Protein AF-A0AAV9PH92-F1 (afdb_monomer_lite)

Foldseek 3Di:
DVVVCVLQVLQADDDDPDDDPPPPPDPPDPRDNPDDDDPALLSNLVSNLVSLVVVLVQLVVVQQRGDDPPRHFGFFHFAPVCSVVSPDAAADTPLPPDDPPDDDDDDPDDPRDRDPPDDDVRRVNRHDLQRLLSLLSSLLSSLRNLVVPDDLDDPDPVSVVVNVVSLVSSVVSLVVSQVPDPPQLNDQQRADPVRGGDPSSVSSVVSSVSSVVSSVVCVVVSVVSVVVVD

pLDDT: mean 72.33, std 19.94, range [27.58, 94.31]

Organism: NCBI:txid1690608

Structure (mmCIF, N/CA/C/O backbone):
data_AF-A0AAV9PH92-F1
#
_entry.id   AF-A0AAV9PH92-F1
#
loop_
_atom_site.group_PDB
_atom_site.id
_atom_site.type_symbol
_atom_site.label_atom_id
_atom_site.label_alt_id
_atom_site.label_comp_id
_atom_site.label_asym_id
_atom_site.label_entity_id
_atom_site.label_seq_id
_atom_site.pdbx_PDB_ins_code
_atom_site.Cartn_x
_atom_site.Cartn_y
_atom_site.Cartn_z
_atom_site.occupancy
_atom_site.B_iso_or_equiv
_atom_site.auth_seq_id
_atom_site.auth_comp_id
_atom_site.auth_asym_id
_atom_site.auth_atom_id
_atom_site.pdbx_PDB_model_num
ATOM 1 N N . MET A 1 1 ? -14.077 -6.087 -9.979 1.00 54.09 1 MET A N 1
ATOM 2 C CA . MET A 1 1 ? -12.601 -6.104 -10.073 1.00 54.09 1 MET A CA 1
ATOM 3 C C . MET A 1 1 ? -11.984 -7.055 -9.050 1.00 54.09 1 MET A C 1
ATOM 5 O O . MET A 1 1 ? -11.326 -7.994 -9.468 1.00 54.09 1 MET A O 1
ATOM 9 N N . ALA A 1 2 ? -12.298 -6.929 -7.756 1.00 53.97 2 ALA A N 1
ATOM 10 C CA . ALA A 1 2 ? -11.883 -7.863 -6.697 1.00 53.97 2 ALA A CA 1
ATOM 11 C C . ALA A 1 2 ? -12.090 -9.369 -7.005 1.00 53.97 2 ALA A C 1
ATOM 13 O O . ALA A 1 2 ? -11.156 -10.160 -6.923 1.00 53.97 2 ALA A O 1
ATOM 14 N N . ARG A 1 3 ? -13.288 -9.766 -7.466 1.00 52.78 3 ARG A N 1
ATOM 15 C CA . ARG A 1 3 ? -13.581 -11.174 -7.821 1.00 52.78 3 ARG A CA 1
ATOM 16 C C . ARG A 1 3 ? -12.698 -11.723 -8.949 1.00 52.78 3 ARG A C 1
ATOM 18 O O . ARG A 1 3 ? -12.377 -12.903 -8.948 1.00 52.78 3 ARG A O 1
ATOM 25 N N . THR A 1 4 ? -12.298 -10.874 -9.892 1.00 57.03 4 THR A N 1
ATOM 26 C CA . THR A 1 4 ? -11.439 -11.248 -11.026 1.00 57.03 4 THR A CA 1
ATOM 27 C C . THR A 1 4 ? -10.006 -11.520 -10.563 1.00 57.03 4 THR A C 1
ATOM 29 O O . THR A 1 4 ? -9.368 -12.452 -11.037 1.00 57.03 4 THR A O 1
ATOM 32 N N . VAL A 1 5 ? -9.528 -10.759 -9.574 1.00 55.75 5 VAL A N 1
ATOM 33 C CA . VAL A 1 5 ? -8.210 -10.935 -8.950 1.00 55.75 5 VAL A CA 1
ATOM 34 C C . VAL A 1 5 ? -8.109 -12.270 -8.210 1.00 55.75 5 VAL A C 1
ATOM 36 O O . VAL A 1 5 ? -7.130 -12.997 -8.382 1.00 55.75 5 VAL A O 1
ATOM 39 N N . GLU A 1 6 ? -9.141 -12.628 -7.443 1.00 59.06 6 GLU A N 1
ATOM 40 C CA . GLU A 1 6 ? -9.206 -13.932 -6.775 1.00 59.06 6 GLU A CA 1
ATOM 41 C C . GLU A 1 6 ? -9.351 -15.095 -7.768 1.00 59.06 6 GLU A C 1
ATOM 43 O O . GLU A 1 6 ? -8.799 -16.172 -7.550 1.00 59.06 6 GLU A O 1
ATOM 48 N N . GLN A 1 7 ? -10.092 -14.895 -8.863 1.00 51.19 7 GLN A N 1
ATOM 49 C CA . GLN A 1 7 ? -10.221 -15.887 -9.936 1.00 51.19 7 GLN A CA 1
ATOM 50 C C . GLN A 1 7 ? -8.888 -16.134 -10.657 1.00 51.19 7 GLN A C 1
ATOM 52 O O . GLN A 1 7 ? -8.643 -17.249 -11.103 1.00 51.19 7 GLN A O 1
ATOM 57 N N . MET A 1 8 ? -8.014 -15.127 -10.735 1.00 53.88 8 MET A N 1
ATOM 58 C CA . MET A 1 8 ? -6.685 -15.227 -11.352 1.00 53.88 8 MET A CA 1
ATOM 59 C C . MET A 1 8 ? -5.570 -15.618 -10.364 1.00 53.88 8 MET A C 1
ATOM 61 O O . MET A 1 8 ? -4.408 -15.643 -10.759 1.00 53.88 8 MET A O 1
ATOM 65 N N . GLN A 1 9 ? -5.900 -15.910 -9.096 1.00 61.72 9 GLN A N 1
ATOM 66 C CA . GLN A 1 9 ? -4.944 -16.212 -8.013 1.00 61.72 9 GLN A CA 1
ATOM 67 C C . GLN A 1 9 ? -3.822 -15.175 -7.850 1.00 61.72 9 GLN A C 1
ATOM 69 O O . GLN A 1 9 ? -2.735 -15.476 -7.367 1.00 61.72 9 GLN A O 1
ATOM 74 N N . LEU A 1 10 ? -4.087 -13.920 -8.206 1.00 61.25 10 LEU A N 1
ATOM 75 C CA . LEU A 1 10 ? -3.097 -12.854 -8.086 1.00 61.25 10 LEU A CA 1
ATOM 76 C C . LEU A 1 10 ? -2.911 -12.390 -6.628 1.00 61.25 10 LEU A C 1
ATOM 78 O O . LEU A 1 10 ? -2.068 -11.545 -6.368 1.00 61.25 10 LEU A O 1
ATOM 82 N N . SER A 1 11 ? -3.679 -12.896 -5.664 1.00 61.06 11 SER A N 1
ATOM 83 C CA . SER A 1 11 ? -3.534 -12.541 -4.245 1.00 61.06 11 SER A CA 1
ATOM 84 C C . SER A 1 11 ? -2.449 -13.330 -3.507 1.00 61.06 11 SER A C 1
ATOM 86 O O . SER A 1 11 ? -2.103 -12.961 -2.383 1.00 61.06 11 SER A O 1
ATOM 88 N N . VAL A 1 12 ? -1.908 -14.389 -4.122 1.00 67.50 12 VAL A N 1
ATOM 89 C CA . VAL A 1 12 ? -0.922 -15.292 -3.517 1.00 67.50 12 VAL A CA 1
ATOM 90 C C . VAL A 1 12 ? 0.272 -15.453 -4.451 1.00 67.50 12 VAL A C 1
ATOM 92 O O . VAL A 1 12 ? 0.117 -15.639 -5.656 1.00 67.50 12 VAL A O 1
ATOM 95 N N . GLU A 1 13 ? 1.477 -15.370 -3.901 1.00 66.75 13 GLU A N 1
ATOM 96 C CA . GLU A 1 13 ? 2.710 -15.671 -4.628 1.00 66.75 13 GLU A CA 1
ATOM 97 C C . GLU A 1 13 ? 3.117 -17.132 -4.385 1.00 66.75 13 GLU A C 1
ATOM 99 O O . GLU A 1 13 ? 3.068 -17.608 -3.250 1.00 66.75 13 GLU A O 1
ATOM 104 N N . GLY A 1 14 ? 3.471 -17.863 -5.448 1.00 56.56 14 GLY A N 1
ATOM 105 C CA . GLY A 1 14 ? 4.012 -19.217 -5.317 1.00 56.56 14 GLY A CA 1
ATOM 106 C C . GLY A 1 14 ? 5.350 -19.162 -4.586 1.00 56.56 14 GLY A C 1
ATOM 107 O O . GLY A 1 14 ? 6.177 -18.305 -4.884 1.00 56.56 14 GLY A O 1
ATOM 108 N N . THR A 1 15 ? 5.555 -20.031 -3.600 1.00 49.69 15 THR A N 1
ATOM 109 C CA . THR A 1 15 ? 6.808 -20.078 -2.848 1.00 49.69 15 THR A CA 1
ATOM 110 C C . THR A 1 15 ? 7.958 -20.474 -3.775 1.00 49.69 15 THR A C 1
ATOM 112 O O . THR A 1 15 ? 7.989 -21.578 -4.318 1.00 49.69 15 THR A O 1
ATOM 115 N N . ASP A 1 16 ? 8.917 -19.565 -3.951 1.00 43.59 16 ASP A N 1
ATOM 116 C CA . ASP A 1 16 ? 10.206 -19.841 -4.584 1.00 43.59 16 ASP A CA 1
ATOM 117 C C . ASP A 1 16 ? 10.957 -20.909 -3.770 1.00 43.59 16 ASP A C 1
ATOM 119 O O . ASP A 1 16 ? 11.699 -20.564 -2.858 1.00 43.59 16 ASP A O 1
ATOM 123 N N . GLY A 1 17 ? 10.766 -22.195 -4.073 1.00 40.19 17 GLY A N 1
ATOM 124 C CA . GLY A 1 17 ? 11.742 -23.284 -3.893 1.00 40.19 17 GLY A CA 1
ATOM 125 C C . GLY A 1 17 ? 12.384 -23.554 -2.519 1.00 40.19 17 GLY A C 1
ATOM 126 O O . GLY A 1 17 ? 13.160 -24.500 -2.424 1.00 40.19 17 GLY A O 1
ATOM 127 N N . THR A 1 18 ? 12.103 -22.803 -1.456 1.00 33.16 18 THR A N 1
ATOM 128 C CA . THR A 1 18 ? 12.653 -23.038 -0.117 1.00 33.16 18 THR A CA 1
ATOM 129 C C . THR A 1 18 ? 11.603 -23.690 0.766 1.00 33.16 18 THR A C 1
ATOM 131 O O . THR A 1 18 ? 10.529 -23.142 1.006 1.00 33.16 18 THR A O 1
ATOM 134 N N . GLN A 1 19 ? 11.941 -24.901 1.197 1.00 36.59 19 GLN A N 1
ATOM 135 C CA . GLN A 1 19 ? 11.193 -25.785 2.077 1.00 36.59 19 GLN A CA 1
ATOM 136 C C . GLN A 1 19 ? 10.870 -25.123 3.423 1.00 36.59 19 GLN A C 1
ATOM 138 O O . GLN A 1 19 ? 11.575 -25.342 4.395 1.00 36.59 19 GLN A O 1
ATOM 143 N N . GLU A 1 20 ? 9.774 -24.380 3.505 1.00 33.38 20 GLU A N 1
ATOM 144 C CA . GLU A 1 20 ? 9.019 -24.222 4.748 1.00 33.38 20 GLU A CA 1
ATOM 145 C C . GLU A 1 20 ? 7.532 -24.298 4.399 1.00 33.38 20 GLU A C 1
ATOM 147 O O . GLU A 1 20 ? 6.855 -23.300 4.147 1.00 33.38 20 GLU A O 1
ATOM 152 N N . GLU A 1 21 ? 7.024 -25.532 4.333 1.00 35.28 21 GLU A N 1
ATOM 153 C CA . GLU A 1 21 ? 5.593 -25.834 4.320 1.00 35.28 21 GLU A CA 1
ATOM 154 C C . GLU A 1 21 ? 4.977 -25.420 5.666 1.00 35.28 21 GLU A C 1
ATOM 156 O O . GLU A 1 21 ? 4.596 -26.244 6.499 1.00 35.28 21 GLU A O 1
ATOM 161 N N . HIS A 1 22 ? 4.844 -24.118 5.905 1.00 35.47 22 HIS A N 1
ATOM 162 C CA . HIS A 1 22 ? 3.852 -23.660 6.859 1.00 35.47 22 HIS A CA 1
ATOM 163 C C . HIS A 1 22 ? 2.483 -23.970 6.259 1.00 35.47 22 HIS A C 1
ATOM 165 O O . HIS A 1 22 ? 2.099 -23.432 5.224 1.00 35.47 22 HIS A O 1
ATOM 171 N N . SER A 1 23 ? 1.802 -24.909 6.913 1.00 37.78 23 SER A N 1
ATOM 172 C CA . SER A 1 23 ? 0.465 -25.441 6.648 1.00 37.78 23 SER A CA 1
ATOM 173 C C . SER A 1 23 ? -0.598 -24.344 6.462 1.00 37.78 23 SER A C 1
ATOM 175 O O . SER A 1 23 ? -1.446 -24.098 7.319 1.00 37.78 23 SER A O 1
ATOM 177 N N . TYR A 1 24 ? -0.572 -23.661 5.322 1.00 40.69 24 TYR A N 1
ATOM 178 C CA . TYR A 1 24 ? -1.686 -22.863 4.840 1.00 40.69 24 TYR A CA 1
ATOM 179 C C . TYR A 1 24 ? -2.581 -23.816 4.064 1.00 40.69 24 TYR A C 1
ATOM 181 O O . TYR A 1 24 ? -2.234 -24.286 2.981 1.00 40.69 24 TYR A O 1
ATOM 189 N N . LYS A 1 25 ? -3.709 -24.168 4.689 1.00 38.69 25 LYS A N 1
ATOM 190 C CA . LYS A 1 25 ? -4.756 -25.038 4.146 1.00 38.69 25 LYS A CA 1
ATOM 191 C C . LYS A 1 25 ? -4.997 -24.702 2.675 1.00 38.69 25 LYS A C 1
ATOM 193 O O . LYS A 1 25 ? -5.599 -23.678 2.359 1.00 38.69 25 LYS A O 1
ATOM 198 N N . ARG A 1 26 ? -4.531 -25.574 1.779 1.00 42.47 26 ARG A N 1
ATOM 199 C CA . ARG A 1 26 ? -4.829 -25.483 0.351 1.00 42.47 26 ARG A CA 1
ATOM 200 C C . ARG A 1 26 ? -6.354 -25.558 0.207 1.00 42.47 26 ARG A C 1
ATOM 202 O O . ARG A 1 26 ? -6.930 -26.546 0.671 1.00 42.47 26 ARG A O 1
ATOM 209 N N . PRO A 1 27 ? -7.030 -24.547 -0.364 1.00 45.59 27 PRO A N 1
ATOM 210 C CA . PRO A 1 27 ? -8.471 -24.616 -0.542 1.00 45.59 27 PRO A CA 1
ATOM 211 C C . PRO A 1 27 ? -8.813 -25.850 -1.386 1.00 45.59 27 PRO A C 1
ATOM 213 O O . PRO A 1 27 ? -8.190 -26.113 -2.413 1.00 45.59 27 PRO A O 1
ATOM 216 N N . THR A 1 28 ? -9.790 -26.627 -0.920 1.00 41.06 28 THR A N 1
ATOM 217 C CA . THR A 1 28 ? -10.226 -27.906 -1.510 1.00 41.06 28 THR A CA 1
ATOM 218 C C . THR A 1 28 ? -10.856 -27.753 -2.893 1.00 41.06 28 THR A C 1
ATOM 220 O O . THR A 1 28 ? -10.990 -28.730 -3.625 1.00 41.06 28 THR A O 1
ATOM 223 N N . VAL A 1 29 ? -11.200 -26.524 -3.280 1.00 38.81 29 VAL A N 1
ATOM 224 C CA . VAL A 1 29 ? -11.645 -26.180 -4.627 1.00 38.81 29 VAL A CA 1
ATOM 225 C C . VAL A 1 29 ? -10.495 -25.480 -5.342 1.00 38.81 29 VAL A C 1
ATOM 227 O O . VAL A 1 29 ? -10.169 -24.329 -5.051 1.00 38.81 29 VAL A O 1
ATOM 230 N N . SER A 1 30 ? -9.890 -26.178 -6.304 1.00 44.44 30 SER A N 1
ATOM 231 C CA . SER A 1 30 ? -9.008 -25.560 -7.292 1.00 44.44 30 SER A CA 1
ATOM 232 C C . SER A 1 30 ? -9.849 -24.597 -8.133 1.00 44.44 30 SER A C 1
ATOM 234 O O . SER A 1 30 ? -10.551 -25.000 -9.060 1.00 44.44 30 SER A O 1
ATOM 236 N N . ARG A 1 31 ? -9.845 -23.311 -7.763 1.00 48.38 31 ARG A N 1
ATOM 237 C CA . ARG A 1 31 ? -10.334 -22.247 -8.647 1.00 48.38 31 ARG A CA 1
ATOM 238 C C . ARG A 1 31 ? -9.465 -22.273 -9.901 1.00 48.38 31 ARG A C 1
ATOM 240 O O . ARG A 1 31 ? -8.243 -22.223 -9.794 1.00 48.38 31 ARG A O 1
ATOM 247 N N . THR A 1 32 ? -10.113 -22.379 -11.054 1.00 45.81 32 THR A N 1
ATOM 248 C CA . THR A 1 32 ? -9.513 -22.428 -12.391 1.00 45.81 32 THR A CA 1
ATOM 249 C C . THR A 1 32 ? -8.428 -21.364 -12.557 1.00 45.81 32 THR A C 1
ATOM 251 O O . THR A 1 32 ? -8.730 -20.179 -12.676 1.00 45.81 32 THR A O 1
ATOM 254 N N . THR A 1 33 ? -7.166 -21.785 -12.574 1.00 52.00 33 THR A N 1
ATOM 255 C CA . THR A 1 33 ? -6.023 -20.943 -12.935 1.00 52.00 33 THR A CA 1
ATOM 256 C C . THR A 1 33 ? -6.058 -20.700 -14.439 1.00 52.00 33 THR A C 1
ATOM 258 O O . THR A 1 33 ? -5.658 -21.559 -15.219 1.00 52.00 33 THR A O 1
ATOM 261 N N . PHE A 1 34 ? -6.578 -19.545 -14.855 1.00 61.25 34 PHE A N 1
ATOM 262 C CA . PHE A 1 34 ? -6.603 -19.139 -16.267 1.00 61.25 34 PHE A CA 1
ATOM 263 C C . PHE A 1 34 ? -5.235 -18.675 -16.789 1.00 61.25 34 PHE A C 1
ATOM 265 O O . PHE A 1 34 ? -5.034 -18.613 -17.998 1.00 61.25 34 PHE A O 1
ATOM 272 N N . LEU A 1 35 ? -4.298 -18.343 -15.896 1.00 66.38 35 LEU A N 1
ATOM 273 C CA . LEU A 1 35 ? -2.945 -17.921 -16.247 1.00 66.38 35 LEU A CA 1
ATOM 274 C C . LEU A 1 35 ? -1.955 -19.052 -15.966 1.00 66.38 35 LEU A C 1
ATOM 276 O O . LEU A 1 35 ? -1.967 -19.634 -14.880 1.00 66.38 35 LEU A O 1
ATOM 280 N N . ASN A 1 36 ? -1.065 -19.316 -16.922 1.00 76.94 36 ASN A N 1
ATOM 281 C CA . ASN A 1 36 ? 0.098 -20.180 -16.707 1.00 76.94 36 ASN A CA 1
ATOM 282 C C . ASN A 1 36 ? 1.014 -19.584 -15.627 1.00 76.94 36 ASN A C 1
ATOM 284 O O . ASN A 1 36 ? 0.934 -18.385 -15.344 1.00 76.94 36 ASN A O 1
ATOM 288 N N . ALA A 1 37 ? 1.913 -20.383 -15.048 1.00 79.19 37 ALA A N 1
ATOM 289 C CA . ALA A 1 37 ? 2.976 -19.849 -14.193 1.00 79.19 37 ALA A CA 1
ATOM 290 C C . ALA A 1 37 ? 3.790 -18.775 -14.954 1.00 79.19 37 ALA A C 1
ATOM 292 O O . ALA A 1 37 ? 3.949 -18.908 -16.170 1.00 79.19 37 ALA A O 1
ATOM 293 N N . PRO A 1 38 ? 4.255 -17.703 -14.283 1.00 84.94 38 PRO A N 1
ATOM 294 C CA . PRO A 1 38 ? 5.053 -16.674 -14.943 1.00 84.94 38 PRO A CA 1
ATOM 295 C C . PRO A 1 38 ? 6.340 -17.293 -15.502 1.00 84.94 38 PRO A C 1
ATOM 297 O O . PRO A 1 38 ? 7.032 -18.033 -14.804 1.00 84.94 38 PRO A O 1
ATOM 300 N N . ALA A 1 39 ? 6.656 -16.998 -16.760 1.00 86.81 39 ALA A N 1
ATOM 301 C CA . ALA A 1 39 ? 7.835 -17.512 -17.448 1.00 86.81 39 ALA A CA 1
ATOM 302 C C . ALA A 1 39 ? 9.109 -16.739 -17.081 1.00 86.81 39 ALA A C 1
ATOM 304 O O . ALA A 1 39 ? 10.213 -17.263 -17.212 1.00 86.81 39 ALA A O 1
ATOM 305 N N . THR A 1 40 ? 8.969 -15.488 -16.631 1.00 91.75 40 THR A N 1
ATOM 306 C CA . THR A 1 40 ? 10.092 -14.613 -16.279 1.00 91.75 40 THR A CA 1
ATOM 307 C C . THR A 1 40 ? 9.839 -13.865 -14.974 1.00 91.75 40 THR A C 1
ATOM 309 O O . THR A 1 40 ? 8.696 -13.690 -14.544 1.00 91.75 40 THR A O 1
ATOM 312 N N . TRP A 1 41 ? 10.915 -13.373 -14.353 1.00 91.88 41 TRP A N 1
ATOM 313 C CA . TRP A 1 41 ? 10.805 -12.490 -13.189 1.00 91.88 41 TRP A CA 1
ATOM 314 C C . TRP A 1 41 ? 10.022 -11.209 -13.518 1.00 91.88 41 TRP A C 1
ATOM 316 O O . TRP A 1 41 ? 9.187 -10.794 -12.719 1.00 91.88 41 TRP A O 1
ATOM 326 N N . ILE A 1 42 ? 10.226 -10.634 -14.712 1.00 92.81 42 ILE A N 1
ATOM 327 C CA . ILE A 1 42 ? 9.507 -9.434 -15.170 1.00 92.81 42 ILE A CA 1
ATOM 328 C C . ILE A 1 42 ? 8.003 -9.705 -15.218 1.00 92.81 42 ILE A C 1
ATOM 330 O O . ILE A 1 42 ? 7.230 -8.938 -14.658 1.00 92.81 42 ILE A O 1
ATOM 334 N N . GLU A 1 43 ? 7.589 -10.833 -15.799 1.00 90.69 43 GLU A N 1
ATOM 335 C CA . GLU A 1 43 ? 6.176 -11.220 -15.849 1.00 90.69 43 GLU A CA 1
ATOM 336 C C . GLU A 1 43 ? 5.591 -11.448 -14.443 1.00 90.69 43 GLU A C 1
ATOM 338 O O . GLU A 1 43 ? 4.438 -11.104 -14.167 1.00 90.69 43 GLU A O 1
ATOM 343 N N . SER A 1 44 ? 6.380 -12.009 -13.521 1.00 90.56 44 SER A N 1
ATOM 344 C CA . SER A 1 44 ? 5.972 -12.143 -12.118 1.00 90.56 44 SER A CA 1
ATOM 345 C C . SER A 1 44 ? 5.739 -10.773 -11.466 1.00 90.56 44 SER A C 1
ATOM 347 O O . SER A 1 44 ? 4.706 -10.557 -10.824 1.00 90.56 44 SER A O 1
ATOM 349 N N . GLU A 1 45 ? 6.648 -9.820 -11.688 1.00 93.75 45 GLU A N 1
ATOM 350 C CA . GLU A 1 45 ? 6.546 -8.449 -11.179 1.00 93.75 45 GLU A CA 1
ATOM 351 C C . GLU A 1 45 ? 5.382 -7.676 -11.816 1.00 93.75 45 GLU A C 1
ATOM 353 O O . GLU A 1 45 ? 4.638 -6.996 -11.112 1.00 93.75 45 GLU A O 1
ATOM 358 N N . GLU A 1 46 ? 5.136 -7.829 -13.117 1.00 92.50 46 GLU A N 1
ATOM 359 C CA . GLU A 1 46 ? 3.976 -7.251 -13.807 1.00 92.50 46 GLU A CA 1
ATOM 360 C C . GLU A 1 46 ? 2.665 -7.729 -13.180 1.00 92.50 46 GLU A C 1
ATOM 362 O O . GLU A 1 46 ? 1.797 -6.931 -12.815 1.00 92.50 46 GLU A O 1
ATOM 367 N N . ARG A 1 47 ? 2.539 -9.042 -12.962 1.00 91.06 47 ARG A N 1
ATOM 368 C CA . ARG A 1 47 ? 1.377 -9.635 -12.289 1.00 91.06 47 ARG A CA 1
ATOM 369 C C . ARG A 1 47 ? 1.239 -9.138 -10.851 1.00 91.06 47 ARG A C 1
ATOM 371 O O . ARG A 1 47 ? 0.108 -8.983 -10.378 1.00 91.06 47 ARG A O 1
ATOM 378 N N . ARG A 1 48 ? 2.352 -8.916 -10.139 1.00 92.62 48 ARG A N 1
ATOM 379 C CA . ARG A 1 48 ? 2.383 -8.327 -8.787 1.00 92.62 48 ARG A CA 1
ATOM 380 C C . ARG A 1 48 ? 1.863 -6.892 -8.810 1.00 92.62 48 ARG A C 1
ATOM 382 O O . ARG A 1 48 ? 0.977 -6.562 -8.025 1.00 92.62 48 ARG A O 1
ATOM 389 N N . ARG A 1 49 ? 2.330 -6.068 -9.747 1.00 93.94 49 ARG A N 1
ATOM 390 C CA . ARG A 1 49 ? 1.893 -4.675 -9.916 1.00 93.94 49 ARG A CA 1
ATOM 391 C C . ARG A 1 49 ? 0.414 -4.574 -10.270 1.00 93.94 49 ARG A C 1
ATOM 393 O O . ARG A 1 49 ? -0.292 -3.821 -9.611 1.00 93.94 49 ARG A O 1
ATOM 400 N N . ILE A 1 50 ? -0.077 -5.387 -11.209 1.00 92.19 50 ILE A N 1
ATOM 401 C CA . ILE A 1 50 ? -1.502 -5.420 -11.591 1.00 92.19 50 ILE A CA 1
ATOM 402 C C . ILE A 1 50 ? -2.392 -5.690 -10.375 1.00 92.19 50 ILE A C 1
ATOM 404 O O . ILE A 1 50 ? -3.388 -4.998 -10.168 1.00 92.19 50 ILE A O 1
ATOM 408 N N . PHE A 1 51 ? -2.028 -6.670 -9.546 1.00 90.44 51 PHE A N 1
ATOM 409 C CA . PHE A 1 51 ? -2.760 -6.951 -8.312 1.00 90.44 51 PHE A CA 1
ATOM 410 C C . PHE A 1 51 ? -2.828 -5.739 -7.397 1.00 90.44 51 PHE A C 1
ATOM 412 O O . PHE A 1 51 ? -3.915 -5.364 -6.962 1.00 90.44 51 PHE A O 1
ATOM 419 N N . TRP A 1 52 ? -1.681 -5.117 -7.128 1.00 91.81 52 TRP A N 1
ATOM 420 C CA . TRP A 1 52 ? -1.613 -3.977 -6.227 1.00 91.81 52 TRP A CA 1
ATOM 421 C C . TRP A 1 52 ? -2.331 -2.745 -6.770 1.00 91.81 52 TRP A C 1
ATOM 423 O O . TRP A 1 52 ? -2.946 -2.015 -5.997 1.00 91.81 52 TRP A O 1
ATOM 433 N N . THR A 1 53 ? -2.342 -2.545 -8.088 1.00 91.62 53 THR A N 1
ATOM 434 C CA . THR A 1 53 ? -3.155 -1.508 -8.728 1.00 91.62 53 THR A CA 1
ATOM 435 C C . THR A 1 53 ? -4.637 -1.759 -8.482 1.00 91.62 53 THR A C 1
ATOM 437 O O . THR A 1 53 ? -5.342 -0.855 -8.038 1.00 91.62 53 THR A O 1
ATOM 440 N N . VAL A 1 54 ? -5.117 -2.986 -8.706 1.00 87.19 54 VAL A N 1
ATOM 441 C CA . VAL A 1 54 ? -6.524 -3.323 -8.447 1.00 87.19 54 VAL A CA 1
ATOM 442 C C . VAL A 1 54 ? -6.855 -3.202 -6.959 1.00 87.19 54 VAL A C 1
ATOM 444 O O . VAL A 1 54 ? -7.921 -2.691 -6.624 1.00 87.19 54 VAL A O 1
ATOM 447 N N . PHE A 1 55 ? -5.947 -3.620 -6.076 1.00 85.44 55 PHE A N 1
ATOM 448 C CA . PHE A 1 55 ? -6.086 -3.469 -4.629 1.00 85.44 55 PHE A CA 1
ATOM 449 C C . PHE A 1 55 ? -6.245 -1.996 -4.232 1.00 85.44 55 PHE A C 1
ATOM 451 O O . PHE A 1 55 ? -7.210 -1.648 -3.555 1.00 85.44 55 PHE A O 1
ATOM 458 N N . LEU A 1 56 ? -5.351 -1.115 -4.694 1.00 86.12 56 LEU A N 1
ATOM 459 C CA . LEU A 1 56 ? -5.449 0.318 -4.421 1.00 86.12 56 LEU A CA 1
ATOM 460 C C . LEU A 1 56 ? -6.749 0.904 -4.969 1.00 86.12 56 LEU A C 1
ATOM 462 O O . LEU A 1 56 ? -7.443 1.607 -4.242 1.00 86.12 56 LEU A O 1
ATOM 466 N N . MET A 1 57 ? -7.107 0.603 -6.220 1.00 84.69 57 MET A N 1
ATOM 467 C CA . MET A 1 57 ? -8.351 1.095 -6.821 1.00 84.69 57 MET A CA 1
ATOM 468 C C . MET A 1 57 ? -9.582 0.671 -6.017 1.00 84.69 57 MET A C 1
ATOM 470 O O . MET A 1 57 ? -10.456 1.495 -5.760 1.00 84.69 57 MET A O 1
ATOM 474 N N . ASP A 1 58 ? -9.646 -0.590 -5.586 1.00 81.81 58 ASP A N 1
ATOM 475 C CA . ASP A 1 58 ? -10.734 -1.080 -4.739 1.00 81.81 58 ASP A CA 1
ATOM 476 C C . ASP A 1 58 ? -10.795 -0.319 -3.406 1.00 81.81 58 ASP A C 1
ATOM 478 O O . ASP A 1 58 ? -11.870 0.111 -2.991 1.00 81.81 58 ASP A O 1
ATOM 482 N N . ARG A 1 59 ? -9.645 -0.058 -2.773 1.00 77.62 59 ARG A N 1
ATOM 483 C CA . ARG A 1 59 ? -9.567 0.735 -1.535 1.00 77.62 59 ARG A CA 1
ATOM 484 C C . ARG A 1 59 ? -9.989 2.192 -1.721 1.00 77.62 59 ARG A C 1
ATOM 486 O O 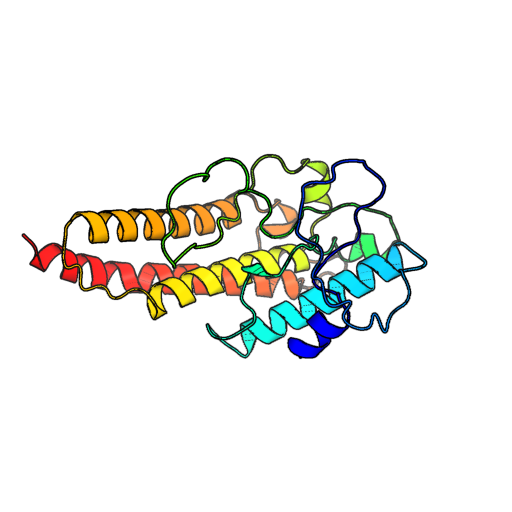. ARG A 1 59 ? -10.697 2.716 -0.862 1.00 77.62 59 ARG A O 1
ATOM 493 N N . PHE A 1 60 ? -9.617 2.824 -2.833 1.00 74.00 60 PHE A N 1
ATOM 494 C CA . PHE A 1 60 ? -10.032 4.193 -3.153 1.00 74.00 60 PHE A CA 1
ATOM 495 C C . PHE A 1 60 ? -11.533 4.303 -3.422 1.00 74.00 60 PHE A C 1
ATOM 497 O O . PHE A 1 60 ? -12.169 5.256 -2.977 1.00 74.00 60 PHE A O 1
ATOM 504 N N . CYS A 1 61 ? -12.106 3.345 -4.151 1.00 73.31 61 CYS A N 1
ATOM 505 C CA . CYS A 1 61 ? -13.507 3.404 -4.559 1.00 73.31 61 CYS A CA 1
ATOM 506 C C . CYS A 1 61 ? -14.475 2.903 -3.482 1.00 73.31 61 CYS A C 1
ATOM 508 O O . CYS A 1 61 ? -15.613 3.362 -3.436 1.00 73.31 61 CYS A O 1
ATOM 510 N N . SER A 1 62 ? -14.044 1.981 -2.620 1.00 67.06 62 SER A N 1
ATOM 511 C CA . SER A 1 62 ? -14.945 1.241 -1.731 1.00 67.06 62 SER A CA 1
ATOM 512 C C . SER A 1 62 ? -14.789 1.597 -0.253 1.00 67.06 62 SER A C 1
ATOM 514 O O . SER A 1 62 ? -15.167 0.764 0.562 1.00 67.06 62 SER A O 1
ATOM 516 N N . VAL A 1 63 ? -14.229 2.768 0.104 1.00 57.59 63 VAL A N 1
ATOM 517 C CA . VAL A 1 63 ? -13.955 3.266 1.480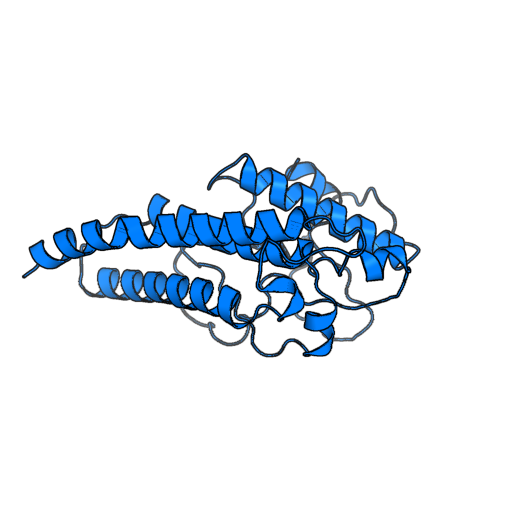 1.00 57.59 63 VAL A CA 1
ATOM 518 C C . VAL A 1 63 ? -14.680 2.450 2.571 1.00 57.59 63 VAL A C 1
ATOM 520 O O . VAL A 1 63 ? -15.878 2.617 2.789 1.00 57.59 63 VAL A O 1
ATOM 523 N N . ALA A 1 64 ? -13.940 1.542 3.226 1.00 51.84 64 ALA A N 1
ATOM 524 C CA . ALA A 1 64 ? -14.368 0.620 4.298 1.00 51.84 64 ALA A CA 1
ATOM 525 C C . ALA A 1 64 ? -15.172 -0.661 3.948 1.00 51.84 64 ALA A C 1
ATOM 527 O O . ALA A 1 64 ? -15.452 -1.460 4.844 1.00 51.84 64 ALA A O 1
ATOM 528 N N . THR A 1 65 ? -15.498 -0.915 2.679 1.00 54.44 65 THR A N 1
ATOM 529 C CA . THR A 1 65 ? -16.221 -2.119 2.195 1.00 54.44 65 THR A CA 1
ATOM 530 C C . THR A 1 65 ? -15.472 -2.933 1.131 1.00 54.44 65 THR A C 1
ATOM 532 O O . THR A 1 65 ? -15.960 -3.980 0.708 1.00 54.44 65 THR A O 1
ATOM 535 N N . GLY A 1 66 ? -14.285 -2.480 0.713 1.00 55.00 66 GLY A N 1
ATOM 536 C CA . GLY A 1 66 ? -13.407 -3.217 -0.205 1.00 55.00 66 GLY A CA 1
ATOM 537 C C . GLY A 1 66 ? -12.831 -4.509 0.395 1.00 55.00 66 GLY A C 1
ATOM 538 O O . GLY A 1 66 ? -12.963 -4.756 1.596 1.00 55.00 66 GLY A O 1
ATOM 539 N N . LEU A 1 67 ? -12.150 -5.310 -0.431 1.00 56.59 67 LEU A N 1
ATOM 540 C CA . LEU A 1 67 ? -11.529 -6.611 -0.105 1.00 56.59 67 LEU A CA 1
ATOM 541 C C . LEU A 1 67 ? -10.944 -6.663 1.315 1.00 56.59 67 LEU A C 1
ATOM 543 O O . LEU A 1 67 ? -10.135 -5.819 1.668 1.00 56.59 67 LEU A O 1
ATOM 547 N N . THR A 1 68 ? -11.294 -7.623 2.166 1.00 56.34 68 THR A N 1
ATOM 548 C CA . THR A 1 68 ? -10.692 -7.719 3.510 1.00 56.34 68 THR A CA 1
ATOM 549 C C . THR A 1 68 ? -9.227 -8.168 3.430 1.00 56.34 68 THR A C 1
ATOM 551 O O . THR A 1 68 ? -8.905 -9.074 2.670 1.00 56.34 68 THR A O 1
ATOM 554 N N . ASN A 1 69 ? -8.324 -7.573 4.225 1.00 56.16 69 ASN A N 1
ATOM 555 C CA . ASN A 1 69 ? -6.882 -7.909 4.218 1.00 56.16 69 ASN A CA 1
ATOM 556 C C . ASN A 1 69 ? -6.559 -9.382 4.478 1.00 56.16 69 ASN A C 1
ATOM 558 O O . ASN A 1 69 ? -5.446 -9.812 4.187 1.00 56.16 69 ASN A O 1
ATOM 562 N N . ALA A 1 70 ? -7.499 -10.124 5.066 1.00 53.44 70 ALA A N 1
ATOM 563 C CA . ALA A 1 70 ? -7.319 -11.509 5.479 1.00 53.44 70 ALA A CA 1
ATOM 564 C C . ALA A 1 70 ? -6.865 -12.442 4.336 1.00 53.44 70 ALA A C 1
ATOM 566 O O . ALA A 1 70 ? -6.271 -13.478 4.619 1.00 53.44 70 ALA A O 1
ATOM 567 N N . ASP A 1 71 ? -7.066 -12.048 3.072 1.00 60.81 71 ASP A N 1
ATOM 568 C CA . ASP A 1 71 ? -6.838 -12.911 1.907 1.00 60.81 71 ASP A CA 1
ATOM 569 C C . ASP A 1 71 ? -5.614 -12.531 1.051 1.00 60.81 71 ASP A C 1
ATOM 571 O O . ASP A 1 71 ? -5.390 -13.125 -0.008 1.00 60.81 71 ASP A O 1
ATOM 575 N N . VAL A 1 72 ? -4.807 -11.546 1.471 1.00 73.31 72 VAL A N 1
ATOM 576 C CA . VAL A 1 72 ? -3.649 -11.075 0.691 1.00 73.31 72 VAL A CA 1
ATOM 577 C C . VAL A 1 72 ? -2.342 -11.619 1.264 1.00 73.31 72 VAL A C 1
ATOM 579 O O . VAL A 1 72 ? -1.893 -11.197 2.327 1.00 73.31 72 VAL A O 1
ATOM 582 N N . HIS A 1 73 ? -1.681 -12.516 0.528 1.00 79.81 73 HIS A N 1
ATOM 583 C CA . HIS A 1 73 ? -0.334 -12.991 0.848 1.00 79.81 73 HIS A CA 1
ATOM 584 C C . HIS A 1 73 ? 0.597 -12.804 -0.351 1.00 79.81 73 HIS A C 1
ATOM 586 O O . HIS A 1 73 ? 0.932 -13.741 -1.078 1.00 79.81 73 HIS A O 1
ATOM 592 N N . ARG A 1 74 ? 1.000 -11.550 -0.564 1.00 84.88 74 ARG A N 1
ATOM 593 C CA . ARG A 1 74 ? 1.799 -11.144 -1.720 1.00 84.88 74 ARG A CA 1
ATOM 594 C C . ARG A 1 74 ? 2.890 -10.154 -1.328 1.00 84.88 74 ARG A C 1
ATOM 596 O O . ARG A 1 74 ? 2.697 -9.354 -0.410 1.00 84.88 74 ARG A O 1
ATOM 603 N N . ARG A 1 75 ? 4.037 -10.214 -2.010 1.00 90.00 75 ARG A N 1
ATOM 604 C CA . ARG A 1 75 ? 5.114 -9.228 -1.853 1.00 90.00 75 ARG A CA 1
ATOM 605 C C . ARG A 1 75 ? 4.702 -7.865 -2.377 1.00 90.00 75 ARG A C 1
ATOM 607 O O . ARG A 1 75 ? 3.919 -7.770 -3.322 1.00 90.00 75 ARG A O 1
ATOM 614 N N . LEU A 1 76 ? 5.218 -6.812 -1.757 1.00 92.44 76 LEU A N 1
ATOM 615 C CA . LEU A 1 76 ? 5.070 -5.443 -2.239 1.00 92.44 76 LEU A CA 1
ATOM 616 C C . LEU A 1 76 ? 5.776 -5.282 -3.599 1.00 92.44 76 LEU A C 1
ATOM 618 O O . LEU A 1 76 ? 6.718 -6.019 -3.890 1.00 92.44 76 LEU A O 1
ATOM 622 N N . PRO A 1 77 ? 5.332 -4.371 -4.474 1.00 94.31 77 PRO A N 1
ATOM 623 C CA . PRO A 1 77 ? 6.015 -4.132 -5.743 1.00 94.31 77 PRO A CA 1
ATOM 624 C C . PRO A 1 77 ? 7.402 -3.523 -5.494 1.00 94.31 77 PRO A C 1
ATOM 626 O O . PRO A 1 77 ? 7.599 -2.802 -4.513 1.00 94.31 77 PRO A O 1
ATOM 629 N N . CYS A 1 78 ? 8.366 -3.803 -6.367 1.00 94.00 78 CYS A N 1
ATOM 630 C CA . CYS A 1 78 ? 9.679 -3.165 -6.270 1.00 94.00 78 CYS A CA 1
ATOM 631 C C . CYS A 1 78 ? 9.653 -1.719 -6.791 1.00 94.00 78 CYS A C 1
ATOM 633 O O . CYS A 1 78 ? 8.646 -1.220 -7.307 1.00 94.00 78 CYS A O 1
ATOM 635 N N . GLU A 1 79 ? 10.765 -1.009 -6.649 1.00 92.75 79 GLU A N 1
ATOM 636 C CA . GLU A 1 79 ? 10.953 0.304 -7.259 1.00 92.75 79 GLU A CA 1
ATOM 637 C C . GLU A 1 79 ? 10.838 0.240 -8.793 1.00 92.75 79 GLU A C 1
ATOM 639 O O . GLU A 1 79 ? 11.277 -0.722 -9.425 1.00 92.75 79 GLU A O 1
ATOM 644 N N . GLY A 1 80 ? 10.222 1.263 -9.400 1.00 90.62 80 GLY A N 1
ATOM 645 C CA . GLY A 1 80 ? 9.967 1.317 -10.845 1.00 90.62 80 GLY A CA 1
ATOM 646 C C . GLY A 1 80 ? 11.239 1.179 -11.681 1.00 90.62 80 GLY A C 1
ATOM 647 O O . GLY A 1 80 ? 11.284 0.339 -12.574 1.00 90.62 80 GLY A O 1
ATOM 648 N N . ALA A 1 81 ? 12.304 1.895 -11.313 1.00 89.81 81 ALA A N 1
ATOM 649 C CA . ALA A 1 81 ? 13.588 1.828 -12.008 1.00 89.81 81 ALA A CA 1
ATOM 650 C C . ALA A 1 81 ? 14.223 0.421 -11.974 1.00 89.81 81 ALA A C 1
ATOM 652 O O . ALA A 1 81 ? 14.828 -0.013 -12.954 1.00 89.81 81 ALA A O 1
ATOM 653 N N . LEU A 1 82 ? 14.060 -0.328 -10.873 1.00 91.56 82 LEU A N 1
ATOM 654 C CA . LEU A 1 82 ? 14.554 -1.708 -10.762 1.00 91.56 82 LEU A CA 1
ATOM 655 C C . LEU A 1 82 ? 13.776 -2.662 -11.678 1.00 91.56 82 LEU A C 1
ATOM 657 O O . LEU A 1 82 ? 14.369 -3.558 -12.284 1.00 91.56 82 LEU A O 1
ATOM 661 N N . TRP A 1 83 ? 12.462 -2.454 -11.791 1.00 93.12 83 TRP A N 1
ATOM 662 C CA . TRP A 1 83 ? 11.601 -3.205 -12.703 1.00 93.12 83 TRP A CA 1
ATOM 663 C C . TRP A 1 83 ? 11.905 -2.897 -14.173 1.00 93.12 83 TRP A C 1
ATOM 665 O O . TRP A 1 83 ? 12.080 -3.833 -14.950 1.00 93.12 83 TRP A O 1
ATOM 675 N N . GLU A 1 84 ? 12.050 -1.623 -14.543 1.00 90.62 84 GLU A N 1
ATOM 676 C CA . GLU A 1 84 ? 12.398 -1.192 -15.908 1.00 90.62 84 GLU A CA 1
ATOM 677 C C . GLU A 1 84 ? 13.770 -1.711 -16.351 1.00 90.62 84 GLU A C 1
ATOM 679 O O . GLU A 1 84 ? 13.946 -2.119 -17.498 1.00 90.62 84 GLU A O 1
ATOM 684 N N . ALA A 1 85 ? 14.732 -1.774 -15.427 1.00 92.31 85 ALA A N 1
ATOM 685 C CA . ALA A 1 85 ? 16.037 -2.382 -15.668 1.00 92.31 85 ALA A CA 1
ATOM 686 C C . ALA A 1 85 ? 15.987 -3.920 -15.786 1.00 92.31 85 ALA A C 1
ATOM 688 O O . ALA A 1 85 ? 17.010 -4.546 -16.067 1.00 92.31 85 ALA A O 1
ATOM 689 N N . GLY A 1 86 ? 14.836 -4.550 -15.523 1.00 90.19 86 GLY A N 1
ATOM 690 C CA . GLY A 1 86 ? 14.671 -6.002 -15.524 1.00 90.19 86 GLY A CA 1
ATOM 691 C C . GLY A 1 86 ? 15.501 -6.714 -14.453 1.00 90.19 86 GLY A C 1
ATOM 692 O O . GLY A 1 86 ? 15.785 -7.903 -14.600 1.00 90.19 86 GLY A O 1
ATOM 693 N N . LYS A 1 87 ? 15.928 -6.004 -13.399 1.00 89.06 87 LYS A N 1
ATOM 694 C CA . LYS A 1 87 ? 16.822 -6.536 -12.366 1.00 89.06 87 LYS A CA 1
ATOM 695 C C . LYS A 1 87 ? 16.020 -7.371 -11.364 1.00 89.06 87 LYS A C 1
ATOM 697 O O . LYS A 1 87 ? 15.212 -6.798 -10.633 1.00 89.06 87 LYS A O 1
ATOM 702 N N . PRO A 1 88 ? 16.279 -8.687 -11.242 1.00 91.31 88 PRO A N 1
ATOM 703 C CA . PRO A 1 88 ? 15.576 -9.513 -10.275 1.00 91.31 88 PRO A CA 1
ATOM 704 C C . PRO A 1 88 ? 15.881 -9.066 -8.847 1.00 91.31 88 PRO A C 1
ATOM 706 O O . PRO A 1 88 ? 17.032 -9.094 -8.411 1.00 91.31 88 PRO A O 1
ATOM 709 N N . VAL A 1 89 ? 14.843 -8.654 -8.125 1.00 92.38 89 VAL A N 1
ATOM 710 C CA . VAL A 1 89 ? 14.925 -8.233 -6.722 1.00 92.38 89 VAL A CA 1
ATOM 711 C C . VAL A 1 89 ? 13.802 -8.854 -5.901 1.00 92.38 89 VAL A C 1
ATOM 713 O O . VAL A 1 89 ? 12.796 -9.324 -6.445 1.00 92.38 89 VAL A O 1
ATOM 716 N N . ARG A 1 90 ? 13.989 -8.859 -4.580 1.00 89.56 90 ARG A N 1
ATOM 717 C CA . ARG A 1 90 ? 12.997 -9.306 -3.604 1.00 89.56 90 ARG A CA 1
ATOM 718 C C . ARG A 1 90 ? 12.577 -8.144 -2.721 1.00 89.56 90 ARG A C 1
ATOM 720 O O . ARG A 1 90 ? 13.378 -7.282 -2.385 1.00 89.56 90 ARG A O 1
ATOM 727 N N . THR A 1 91 ? 11.301 -8.141 -2.374 1.00 90.00 91 THR A N 1
ATOM 728 C CA . THR A 1 91 ? 10.650 -7.113 -1.564 1.00 90.00 91 THR A CA 1
ATOM 729 C C . THR A 1 91 ? 9.835 -7.766 -0.458 1.00 90.00 91 THR A C 1
ATOM 731 O O . THR A 1 91 ? 9.387 -8.905 -0.630 1.00 90.00 91 THR A O 1
ATOM 734 N N . PRO A 1 92 ? 9.564 -7.070 0.652 1.00 88.44 92 PRO A N 1
ATOM 735 C CA . PRO A 1 92 ? 8.838 -7.654 1.766 1.00 88.44 92 PRO A CA 1
ATOM 736 C C . PRO A 1 92 ? 7.424 -8.105 1.398 1.00 88.44 92 PRO A C 1
ATOM 738 O O . PRO A 1 92 ? 6.758 -7.515 0.543 1.00 88.44 92 PRO A O 1
ATOM 741 N N . PHE A 1 93 ? 6.923 -9.122 2.098 1.00 86.00 93 PHE A N 1
ATOM 742 C CA . PHE A 1 93 ? 5.505 -9.467 2.048 1.00 86.00 93 PHE A CA 1
ATOM 743 C C . PHE A 1 93 ? 4.640 -8.400 2.717 1.00 86.00 93 PHE A C 1
ATOM 745 O O . PHE A 1 93 ? 4.950 -7.910 3.804 1.00 86.00 93 PHE A O 1
ATOM 752 N N . PHE A 1 94 ? 3.498 -8.103 2.104 1.00 85.38 94 PHE A N 1
ATOM 753 C CA . PHE A 1 94 ? 2.490 -7.251 2.714 1.00 85.38 94 PHE A CA 1
ATOM 754 C C . PHE A 1 94 ? 1.942 -7.893 3.992 1.00 85.38 94 PHE A C 1
ATOM 756 O O . PHE A 1 94 ? 1.553 -9.061 3.996 1.00 85.38 94 PHE A O 1
ATOM 763 N N . GLY A 1 95 ? 1.922 -7.137 5.089 1.00 72.25 95 GLY A N 1
ATOM 764 C CA . GLY A 1 95 ? 1.289 -7.563 6.339 1.00 72.25 95 GLY A CA 1
ATOM 765 C C . GLY A 1 95 ? 1.989 -8.683 7.128 1.00 72.25 95 GLY A C 1
ATOM 766 O O . GLY A 1 95 ? 1.451 -9.087 8.152 1.00 72.25 95 GLY A O 1
ATOM 767 N N . VAL A 1 96 ? 3.156 -9.199 6.713 1.00 51.22 96 VAL A N 1
ATOM 768 C CA . VAL A 1 96 ? 3.768 -10.413 7.317 1.00 51.22 96 VAL A CA 1
ATOM 769 C C . VAL A 1 96 ? 4.456 -10.205 8.667 1.00 51.22 96 VAL A C 1
ATOM 771 O O . VAL A 1 96 ? 4.790 -11.173 9.340 1.00 51.22 96 VAL A O 1
ATOM 774 N N . ALA A 1 97 ? 4.579 -8.990 9.170 1.00 43.47 97 ALA A N 1
ATOM 775 C CA . ALA A 1 97 ? 5.276 -8.775 10.432 1.00 43.47 97 ALA A CA 1
ATOM 776 C C . ALA A 1 97 ? 4.440 -9.041 11.703 1.00 43.47 97 ALA A C 1
ATOM 778 O O . ALA A 1 97 ? 4.682 -8.442 12.734 1.00 43.47 97 ALA A O 1
ATOM 779 N N . SER A 1 98 ? 3.442 -9.921 11.672 1.00 35.19 98 SER A N 1
ATOM 780 C CA . SER A 1 98 ? 2.782 -10.367 12.904 1.00 35.19 98 SER A CA 1
ATOM 781 C C . SER A 1 98 ? 2.185 -11.755 12.715 1.00 35.19 98 SER A C 1
ATOM 783 O O . SER A 1 98 ? 0.990 -11.928 12.491 1.00 35.19 98 SER A O 1
ATOM 785 N N . ARG A 1 99 ? 3.034 -12.787 12.742 1.00 34.88 99 ARG A N 1
ATOM 786 C CA . ARG A 1 99 ? 2.563 -14.173 12.923 1.00 34.88 99 ARG A CA 1
ATOM 787 C C . ARG A 1 99 ? 3.141 -14.865 14.158 1.00 34.88 99 ARG A C 1
ATOM 789 O O . ARG A 1 99 ? 2.720 -15.975 14.454 1.00 34.88 99 ARG A O 1
ATOM 796 N N . THR A 1 100 ? 4.036 -14.234 14.920 1.00 27.58 100 THR A N 1
ATOM 797 C CA . THR A 1 100 ? 4.745 -14.900 16.033 1.00 27.58 100 THR A CA 1
ATOM 798 C C . THR A 1 100 ? 4.382 -14.421 17.440 1.00 27.58 100 THR A C 1
ATOM 800 O O . THR A 1 100 ? 5.035 -14.828 18.396 1.00 27.58 100 THR A O 1
ATOM 803 N N . SER A 1 101 ? 3.308 -13.649 17.629 1.00 28.97 101 SER A N 1
ATOM 804 C CA . SER A 1 101 ? 2.923 -13.196 18.978 1.00 28.97 101 SER A CA 1
ATOM 805 C C . SER A 1 101 ? 1.419 -12.989 19.187 1.00 28.97 101 SER A C 1
ATOM 807 O O . SER A 1 101 ? 1.009 -12.047 19.852 1.00 28.97 101 SER A O 1
ATOM 809 N N . ALA A 1 102 ? 0.572 -13.887 18.673 1.00 30.61 102 ALA A N 1
ATOM 810 C CA . ALA A 1 102 ? -0.817 -13.993 19.141 1.00 30.61 102 ALA A CA 1
ATOM 811 C C . ALA A 1 102 ? -1.426 -15.367 18.824 1.00 30.61 102 ALA A C 1
ATOM 813 O O . ALA A 1 102 ? -2.445 -15.483 18.146 1.00 30.61 102 ALA A O 1
ATOM 814 N N . ALA A 1 103 ? -0.820 -16.436 19.342 1.00 32.41 103 ALA A N 1
ATOM 815 C CA . ALA A 1 103 ? -1.679 -17.513 19.806 1.00 32.41 103 ALA A CA 1
ATOM 816 C C . ALA A 1 103 ? -2.418 -16.978 21.043 1.00 32.41 103 ALA A C 1
ATOM 818 O O . ALA A 1 103 ? -1.793 -16.400 21.929 1.00 32.41 103 ALA A O 1
ATOM 819 N N . VAL A 1 104 ? -3.723 -17.232 21.086 1.00 36.44 104 VAL A N 1
ATOM 820 C CA . VAL A 1 104 ? -4.687 -16.986 22.169 1.00 36.44 104 VAL A CA 1
ATOM 821 C C . VAL A 1 104 ? -5.538 -15.700 22.044 1.00 36.44 104 VAL A C 1
ATOM 823 O O . VAL A 1 104 ? -5.070 -14.573 22.151 1.00 36.44 104 VAL A O 1
ATOM 826 N N . VAL A 1 105 ? -6.846 -15.980 21.958 1.00 32.66 105 VAL A N 1
ATOM 827 C CA . 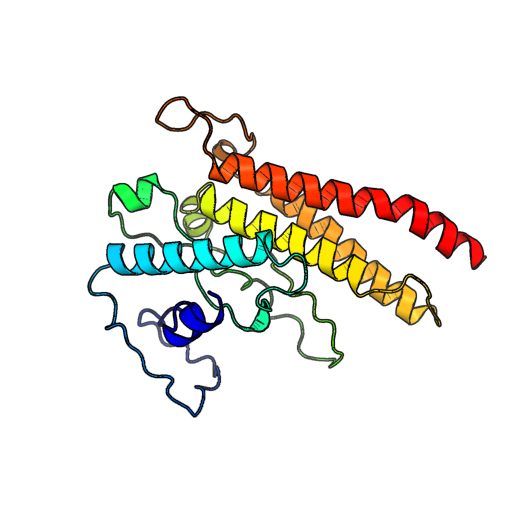VAL A 1 105 ? -8.063 -15.157 22.098 1.00 32.66 105 VAL A CA 1
ATOM 828 C C . VAL A 1 105 ? -8.745 -14.706 20.800 1.00 32.66 105 VAL A C 1
ATOM 830 O O . VAL A 1 105 ? -8.580 -13.606 20.286 1.00 32.66 105 VAL A O 1
ATOM 833 N N . ASP A 1 106 ? -9.602 -15.623 20.363 1.00 35.66 106 ASP A N 1
ATOM 834 C CA . ASP A 1 106 ? -10.784 -15.484 19.521 1.00 35.66 106 ASP A CA 1
ATOM 835 C C . ASP A 1 106 ? -11.676 -14.305 19.971 1.00 35.66 106 ASP A C 1
ATOM 837 O O . ASP A 1 106 ? -12.329 -14.367 21.015 1.00 35.66 106 ASP A O 1
ATOM 841 N N . THR A 1 107 ? -11.690 -13.201 19.218 1.00 31.45 107 THR A N 1
ATOM 842 C CA . THR A 1 107 ? -12.829 -12.266 19.125 1.00 31.45 107 THR A CA 1
ATOM 843 C C . THR A 1 107 ? -12.696 -11.438 17.840 1.00 31.45 107 THR A C 1
ATOM 845 O O . THR A 1 107 ? -11.675 -10.795 17.602 1.00 31.45 107 THR A O 1
ATOM 848 N N . GLU A 1 108 ? -13.736 -11.468 17.009 1.00 36.12 108 GLU A N 1
ATOM 849 C CA . GLU A 1 108 ? -13.923 -10.738 15.746 1.00 36.12 108 GLU A CA 1
ATOM 850 C C . GLU A 1 108 ? -13.683 -9.216 15.868 1.00 36.12 108 GLU A C 1
ATOM 852 O O . GLU A 1 108 ? -14.605 -8.424 16.025 1.00 36.12 108 GLU A O 1
ATOM 857 N N . SER A 1 109 ? -12.423 -8.784 15.796 1.00 37.41 109 SER A N 1
ATOM 858 C CA . SER A 1 109 ? -11.985 -7.446 15.361 1.00 37.41 109 SER A CA 1
ATOM 859 C C . SER A 1 109 ? -10.454 -7.424 15.295 1.00 37.41 109 SER A C 1
ATOM 861 O O . SER A 1 109 ? -9.788 -6.618 15.950 1.00 37.41 109 SER A O 1
ATOM 863 N N . THR A 1 110 ? -9.865 -8.344 14.533 1.00 33.69 110 THR A N 1
ATOM 864 C CA . THR A 1 110 ? -8.410 -8.416 14.379 1.00 33.69 110 THR A CA 1
ATOM 865 C C . THR A 1 110 ? -7.961 -7.347 13.388 1.00 33.69 110 THR A C 1
ATOM 867 O O . THR A 1 110 ? -7.985 -7.538 12.174 1.00 33.69 110 THR A O 1
ATOM 870 N N . ILE A 1 111 ? -7.575 -6.184 13.912 1.00 42.97 111 ILE A N 1
ATOM 871 C CA . ILE A 1 111 ? -6.770 -5.213 13.169 1.00 42.97 111 ILE A CA 1
ATOM 872 C C . ILE A 1 111 ? -5.462 -5.935 12.844 1.00 42.97 111 ILE A C 1
ATOM 874 O O . ILE A 1 111 ? -4.680 -6.240 13.738 1.00 42.97 111 ILE A O 1
ATOM 878 N N . THR A 1 112 ? -5.266 -6.283 11.574 1.00 37.72 112 THR A N 1
ATOM 879 C CA . THR A 1 112 ? -4.052 -6.935 11.078 1.00 37.72 112 THR A CA 1
ATOM 880 C C . THR A 1 112 ? -2.858 -6.006 11.280 1.00 37.72 112 THR A C 1
ATOM 882 O O . THR A 1 112 ? -2.680 -5.027 10.545 1.00 37.72 112 THR A O 1
ATOM 885 N N . THR A 1 113 ? -2.058 -6.299 12.301 1.00 42.38 113 THR A N 1
ATOM 886 C CA . THR A 1 113 ? -0.817 -5.606 12.641 1.00 42.38 113 THR A CA 1
ATOM 887 C C . THR A 1 113 ? 0.220 -5.858 11.549 1.00 42.38 113 THR A C 1
ATOM 889 O O . THR A 1 113 ? 0.697 -6.971 11.359 1.00 42.38 113 THR A O 1
ATOM 892 N N . THR A 1 114 ? 0.562 -4.819 10.794 1.00 44.62 114 THR A N 1
ATOM 893 C CA . THR A 1 114 ? 1.738 -4.809 9.923 1.00 44.62 114 THR A CA 1
ATOM 894 C C . THR A 1 114 ? 2.861 -4.202 10.749 1.00 44.62 114 THR A C 1
ATOM 896 O O . THR A 1 114 ? 3.059 -2.989 10.725 1.00 44.62 114 THR A O 1
ATOM 899 N N . GLU A 1 115 ? 3.543 -5.002 11.567 1.00 44.00 115 GLU A N 1
ATOM 900 C CA . GLU A 1 115 ? 4.812 -4.538 12.134 1.00 44.00 115 GLU A CA 1
ATOM 901 C C . GLU A 1 115 ? 5.848 -4.352 10.993 1.00 44.00 115 GLU A C 1
ATOM 903 O O . GLU A 1 115 ? 5.630 -4.684 9.827 1.00 44.00 115 GLU A O 1
ATOM 908 N N . ARG A 1 116 ? 6.995 -3.762 11.293 1.00 49.97 116 ARG A N 1
ATOM 909 C CA . ARG A 1 116 ? 8.159 -3.744 10.400 1.00 49.97 116 ARG A CA 1
ATOM 910 C C . ARG A 1 116 ? 9.328 -4.203 11.252 1.00 49.97 116 ARG A C 1
ATOM 912 O O . ARG A 1 116 ? 10.167 -3.404 11.650 1.00 49.97 116 ARG A O 1
ATOM 919 N N . GLN A 1 117 ? 9.305 -5.469 11.651 1.00 41.41 117 GLN A N 1
ATOM 920 C CA . GLN A 1 117 ? 10.416 -6.107 12.348 1.00 41.41 117 GLN A CA 1
ATOM 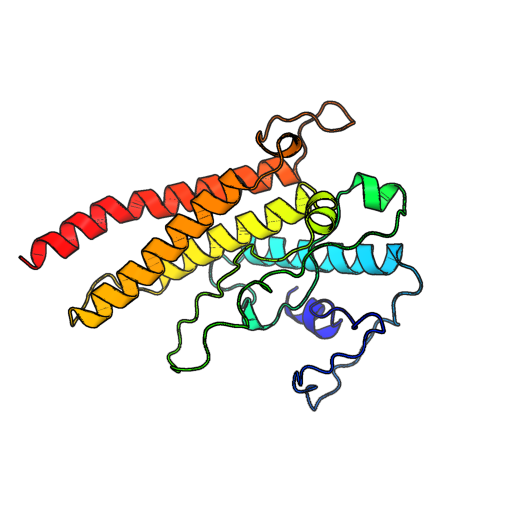921 C C . GLN A 1 117 ? 10.828 -7.346 11.557 1.00 41.41 117 GLN A C 1
ATOM 923 O O . GLN A 1 117 ? 9.976 -8.114 11.129 1.00 41.41 117 GLN A O 1
ATOM 928 N N . THR A 1 118 ? 12.141 -7.441 11.317 1.00 41.19 118 THR A N 1
ATOM 929 C CA . THR A 1 118 ? 12.858 -8.519 10.609 1.00 41.19 118 THR A CA 1
ATOM 930 C C . THR A 1 118 ? 12.572 -8.684 9.110 1.00 41.19 118 THR A C 1
ATOM 932 O O . THR A 1 118 ? 12.541 -9.805 8.614 1.00 41.19 118 THR A O 1
ATOM 935 N N . THR A 1 119 ? 12.385 -7.592 8.365 1.00 52.03 119 THR A N 1
ATOM 936 C CA . THR A 1 119 ? 12.624 -7.644 6.908 1.00 52.03 119 THR A CA 1
ATOM 937 C C . THR A 1 119 ? 14.088 -7.313 6.675 1.00 52.03 119 THR A C 1
ATOM 939 O O . THR A 1 119 ? 14.625 -6.439 7.360 1.00 52.03 119 THR A O 1
ATOM 942 N N . ASP A 1 120 ? 14.751 -8.056 5.790 1.00 60.78 120 ASP A N 1
ATOM 943 C CA . ASP A 1 120 ? 16.150 -7.800 5.462 1.00 60.78 120 ASP A CA 1
ATOM 944 C C . ASP A 1 120 ? 16.266 -6.354 4.961 1.00 60.78 120 ASP A C 1
ATOM 946 O O . ASP A 1 120 ? 15.453 -5.927 4.134 1.00 60.78 120 ASP A O 1
ATOM 950 N N . ASN A 1 121 ? 17.216 -5.570 5.479 1.00 69.31 121 ASN A N 1
ATOM 951 C CA . ASN A 1 121 ? 17.342 -4.148 5.111 1.00 69.31 121 ASN A CA 1
ATOM 952 C C . ASN A 1 121 ? 17.455 -3.978 3.583 1.00 69.31 121 ASN A C 1
ATOM 954 O O . ASN A 1 121 ? 16.998 -2.981 3.027 1.00 69.31 121 ASN A O 1
ATOM 958 N N . GLU A 1 122 ? 18.011 -4.985 2.910 1.00 77.88 122 GLU A N 1
ATOM 959 C CA . GLU A 1 122 ? 18.136 -5.080 1.458 1.00 77.88 122 GLU A CA 1
ATOM 960 C C . GLU A 1 122 ? 16.778 -5.181 0.735 1.00 77.88 122 GLU A C 1
ATOM 962 O O . GLU A 1 122 ? 16.590 -4.557 -0.310 1.00 77.88 122 GLU A O 1
ATOM 967 N N . GLU A 1 123 ? 15.791 -5.897 1.291 1.00 84.00 123 GLU A N 1
ATOM 968 C CA . GLU A 1 123 ? 14.453 -6.003 0.686 1.00 84.00 123 GLU A CA 1
ATOM 969 C C . GLU A 1 123 ? 13.705 -4.660 0.749 1.00 84.00 123 GLU A C 1
ATOM 971 O O . GLU A 1 123 ? 13.008 -4.287 -0.197 1.00 84.00 123 GLU A O 1
ATOM 976 N N . VAL A 1 124 ? 13.867 -3.904 1.842 1.00 81.88 124 VAL A N 1
ATOM 977 C CA . VAL A 1 124 ? 13.249 -2.574 2.007 1.00 81.88 124 VAL A CA 1
ATOM 978 C C . VAL A 1 124 ? 13.872 -1.556 1.053 1.00 81.88 124 VAL A C 1
ATOM 980 O O . VAL A 1 124 ? 13.167 -0.697 0.528 1.00 81.88 124 VAL A O 1
ATOM 983 N N . GLN A 1 125 ? 15.171 -1.669 0.772 1.00 85.06 125 GLN A N 1
ATOM 984 C CA . GLN A 1 125 ? 15.845 -0.832 -0.226 1.00 85.06 125 GLN A CA 1
ATOM 985 C C . GLN A 1 125 ? 15.340 -1.075 -1.651 1.00 85.06 125 GLN A C 1
ATOM 987 O O . GLN A 1 125 ? 15.461 -0.194 -2.494 1.00 85.06 125 GLN A O 1
ATOM 992 N N . CYS A 1 126 ? 14.744 -2.238 -1.921 1.00 89.19 126 CYS A N 1
ATOM 993 C CA . CYS A 1 126 ? 14.146 -2.544 -3.217 1.00 89.19 126 CYS A CA 1
ATOM 994 C C . CYS A 1 126 ? 12.721 -1.981 -3.375 1.00 89.19 126 CYS A C 1
ATOM 996 O O . CYS A 1 126 ? 12.122 -2.146 -4.440 1.00 89.19 126 CYS A O 1
ATOM 998 N N . MET A 1 127 ? 12.150 -1.352 -2.341 1.00 91.25 127 MET A N 1
ATOM 999 C CA . MET A 1 127 ? 10.827 -0.723 -2.386 1.00 91.25 127 MET A CA 1
ATOM 1000 C C . MET A 1 127 ? 10.898 0.712 -2.920 1.00 91.25 127 MET A C 1
ATOM 1002 O O . MET A 1 127 ? 11.779 1.484 -2.550 1.00 91.25 127 MET A O 1
ATOM 1006 N N . GLY A 1 128 ? 9.902 1.095 -3.724 1.00 90.75 128 GLY A N 1
ATOM 1007 C CA . GLY A 1 128 ? 9.735 2.472 -4.205 1.00 90.75 128 GLY A CA 1
ATOM 1008 C C . GLY A 1 128 ? 8.401 3.103 -3.811 1.00 90.75 128 GLY A C 1
ATOM 1009 O O . GLY A 1 128 ? 7.618 2.519 -3.054 1.00 90.75 128 GLY A O 1
ATOM 1010 N N . GLY A 1 129 ? 8.102 4.277 -4.378 1.00 91.31 129 GLY A N 1
ATOM 1011 C CA . GLY A 1 129 ? 6.883 5.046 -4.095 1.00 91.31 129 GLY A CA 1
ATOM 1012 C C . GLY A 1 129 ? 5.583 4.238 -4.195 1.00 91.31 129 GLY A C 1
ATOM 1013 O O . GLY A 1 129 ? 4.682 4.422 -3.379 1.00 91.31 129 GLY A O 1
ATOM 1014 N N . PHE A 1 130 ? 5.494 3.280 -5.126 1.00 93.75 130 PHE A N 1
ATOM 1015 C CA . PHE A 1 130 ? 4.313 2.417 -5.265 1.00 93.75 130 PHE A CA 1
ATOM 1016 C C . PHE A 1 130 ? 4.102 1.481 -4.066 1.00 93.75 130 PHE A C 1
ATOM 1018 O O . PHE A 1 130 ? 2.977 1.283 -3.618 1.00 93.75 130 PHE A O 1
ATOM 1025 N N . ALA A 1 131 ? 5.173 0.937 -3.493 1.00 93.31 131 ALA A N 1
ATOM 1026 C CA . ALA A 1 131 ? 5.074 0.094 -2.308 1.00 93.31 131 ALA A CA 1
ATOM 1027 C C . ALA A 1 131 ? 4.646 0.909 -1.078 1.00 93.31 131 ALA A C 1
ATOM 1029 O O . ALA A 1 131 ? 3.752 0.501 -0.335 1.00 93.31 131 ALA A O 1
ATOM 1030 N N . PHE A 1 132 ? 5.225 2.101 -0.906 1.00 92.75 132 PHE A N 1
ATOM 1031 C CA . PHE A 1 132 ? 4.865 3.000 0.190 1.00 92.75 132 PHE A CA 1
ATOM 1032 C C . PHE A 1 132 ? 3.434 3.532 0.072 1.00 92.75 132 PHE A C 1
ATOM 1034 O O . PHE A 1 132 ? 2.784 3.737 1.098 1.00 92.75 132 PHE A O 1
ATOM 1041 N N . SER A 1 133 ? 2.915 3.721 -1.147 1.00 93.25 133 SER A N 1
ATOM 1042 C CA . SER A 1 133 ? 1.524 4.140 -1.352 1.00 93.25 133 SER A CA 1
ATOM 1043 C C . SER A 1 133 ? 0.526 3.060 -0.936 1.00 93.25 133 SER A C 1
ATOM 1045 O O . SER A 1 133 ? -0.485 3.381 -0.313 1.00 93.25 133 SER A O 1
ATOM 1047 N N . ILE A 1 134 ? 0.844 1.785 -1.175 1.00 92.31 134 ILE A N 1
ATOM 1048 C CA . ILE A 1 134 ? 0.066 0.634 -0.694 1.00 92.31 134 ILE A CA 1
ATOM 1049 C C . ILE A 1 134 ? 0.047 0.590 0.834 1.00 92.31 134 ILE A C 1
ATOM 1051 O O . ILE A 1 134 ? -1.024 0.485 1.430 1.00 92.31 134 ILE A O 1
ATOM 1055 N N . GLU A 1 135 ? 1.207 0.714 1.482 1.00 90.69 135 GLU A N 1
ATOM 1056 C CA . GLU A 1 135 ? 1.286 0.725 2.948 1.00 90.69 135 GLU A CA 1
ATOM 1057 C C . GLU A 1 135 ? 0.508 1.900 3.559 1.00 90.69 135 GLU A C 1
ATOM 1059 O O . GLU A 1 135 ? -0.256 1.717 4.508 1.00 90.69 135 GLU A O 1
ATOM 1064 N N . ALA A 1 136 ? 0.674 3.108 3.012 1.00 91.75 136 ALA A N 1
ATOM 1065 C CA . ALA A 1 136 ? -0.012 4.300 3.498 1.00 91.75 136 ALA A CA 1
ATOM 1066 C C . ALA A 1 136 ? -1.532 4.210 3.302 1.00 91.75 136 ALA A C 1
ATOM 1068 O O . ALA A 1 136 ? -2.292 4.594 4.195 1.00 91.75 136 ALA A O 1
ATOM 1069 N N . MET A 1 137 ? -1.978 3.666 2.167 1.00 89.69 137 MET A N 1
ATOM 1070 C CA . MET A 1 137 ? -3.393 3.414 1.904 1.00 89.69 137 MET A CA 1
ATOM 1071 C C . MET A 1 137 ? -3.976 2.404 2.888 1.00 89.69 137 MET A C 1
ATOM 1073 O O . MET A 1 137 ? -5.082 2.598 3.389 1.00 89.69 137 MET A O 1
ATOM 1077 N N . GLU A 1 138 ? -3.233 1.350 3.214 1.00 87.31 138 GLU A N 1
ATOM 1078 C CA . GLU A 1 138 ? -3.705 0.386 4.198 1.00 87.31 138 GLU A CA 1
ATOM 1079 C C . GLU A 1 138 ? -3.828 1.010 5.591 1.00 87.31 138 GLU A C 1
ATOM 1081 O O . GLU A 1 138 ? -4.820 0.801 6.286 1.00 87.31 138 GLU A O 1
ATOM 1086 N N . ASN A 1 139 ? -2.866 1.847 5.984 1.00 88.50 139 ASN A N 1
ATOM 1087 C CA . ASN A 1 139 ? -2.945 2.581 7.246 1.00 88.50 139 ASN A CA 1
ATOM 1088 C C . ASN A 1 139 ? -4.198 3.466 7.298 1.00 88.50 139 ASN A C 1
ATOM 1090 O O . ASN A 1 139 ? -4.908 3.464 8.304 1.00 88.50 139 ASN A O 1
ATOM 1094 N N . LEU A 1 140 ? -4.503 4.180 6.209 1.00 88.44 140 LEU A N 1
ATOM 1095 C CA . LEU A 1 140 ? -5.734 4.958 6.084 1.00 88.44 140 LEU A CA 1
ATOM 1096 C C . LEU A 1 140 ? -6.974 4.069 6.226 1.00 88.44 140 LEU A C 1
ATOM 1098 O O . LEU A 1 140 ? -7.861 4.383 7.015 1.00 88.44 140 LEU A O 1
ATOM 1102 N N . ASN A 1 141 ? -7.015 2.936 5.526 1.00 84.31 141 ASN A N 1
ATOM 1103 C CA . ASN A 1 141 ? -8.139 2.006 5.573 1.00 84.31 141 ASN A CA 1
ATOM 1104 C C . ASN A 1 141 ? -8.381 1.440 6.984 1.00 84.31 141 ASN A C 1
ATOM 1106 O O . ASN A 1 141 ? -9.533 1.354 7.416 1.00 84.31 141 ASN A O 1
ATOM 1110 N N . LEU A 1 142 ? -7.324 1.104 7.728 1.00 84.19 142 LEU A N 1
ATOM 1111 C CA . LEU A 1 142 ? -7.430 0.647 9.116 1.00 84.19 142 LEU A CA 1
ATOM 1112 C C . LEU A 1 142 ? -7.993 1.730 10.032 1.00 84.19 142 LEU A C 1
ATOM 1114 O O . LEU A 1 142 ? -8.907 1.452 10.804 1.00 84.19 142 LEU A O 1
ATOM 1118 N N . VAL A 1 143 ? -7.492 2.962 9.916 1.00 85.94 143 VAL A N 1
ATOM 1119 C CA . VAL A 1 143 ? -7.982 4.111 10.690 1.00 85.94 143 VAL A CA 1
ATOM 1120 C C . VAL A 1 143 ? -9.457 4.371 10.381 1.00 85.94 143 VAL A C 1
ATOM 1122 O O . VAL A 1 143 ? -10.277 4.482 11.292 1.00 85.94 143 VAL A O 1
ATOM 1125 N N . THR A 1 144 ? -9.825 4.411 9.101 1.00 84.12 144 THR A N 1
ATOM 1126 C CA . THR A 1 144 ? -11.213 4.609 8.675 1.00 84.12 144 THR A CA 1
ATOM 1127 C C . THR A 1 144 ? -12.118 3.484 9.177 1.00 84.12 144 THR A C 1
ATOM 1129 O O . THR A 1 144 ? -13.170 3.752 9.751 1.00 84.12 144 THR A O 1
ATOM 1132 N N . THR A 1 145 ? -11.704 2.225 9.028 1.00 80.12 145 THR A N 1
ATOM 1133 C CA . THR A 1 145 ? -12.491 1.063 9.467 1.00 80.12 145 THR A CA 1
ATOM 1134 C C . THR A 1 145 ? -12.656 1.029 10.984 1.00 80.12 145 THR A C 1
ATOM 1136 O O . THR A 1 145 ? -13.752 0.749 11.469 1.00 80.12 145 THR A O 1
ATOM 1139 N N . PHE A 1 146 ? -11.600 1.346 11.736 1.00 82.31 146 PHE A N 1
ATOM 1140 C CA . PHE A 1 146 ? -11.627 1.425 13.194 1.00 82.31 146 PHE A CA 1
ATOM 1141 C C . PHE A 1 146 ? -12.710 2.393 13.675 1.00 82.31 146 PHE A C 1
ATOM 1143 O O . PHE A 1 146 ? -13.577 2.005 14.456 1.00 82.31 146 PHE A O 1
ATOM 1150 N N . PHE A 1 147 ? -12.734 3.617 13.142 1.00 79.62 147 PHE A N 1
ATOM 1151 C CA . PHE A 1 147 ? -13.720 4.619 13.554 1.00 79.62 147 PHE A CA 1
ATOM 1152 C C . PHE A 1 147 ? -15.131 4.370 13.021 1.00 79.62 147 PHE A C 1
ATOM 1154 O O . PHE A 1 147 ? -16.092 4.813 13.642 1.00 79.62 147 PHE A O 1
ATOM 1161 N N . LEU A 1 148 ? -15.281 3.666 11.897 1.00 77.31 148 LEU A N 1
ATOM 1162 C CA . LEU A 1 148 ? -16.602 3.288 11.389 1.00 77.31 148 LEU A CA 1
ATOM 1163 C C . LE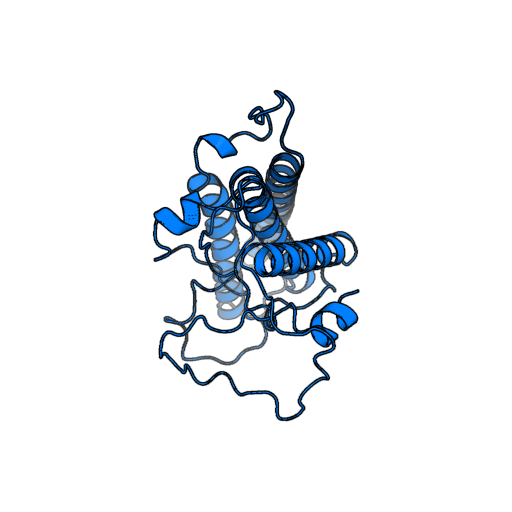U A 1 148 ? -17.223 2.126 12.170 1.00 77.31 148 LEU A C 1
ATOM 1165 O O . LEU A 1 148 ? -18.442 2.072 12.305 1.00 77.31 148 LEU A O 1
ATOM 1169 N N . ARG A 1 149 ? -16.407 1.184 12.658 1.00 73.19 149 ARG A N 1
ATOM 1170 C CA . ARG A 1 149 ? -16.897 -0.027 13.334 1.00 73.19 149 ARG A CA 1
ATOM 1171 C C . ARG A 1 149 ? -16.985 0.112 14.847 1.00 73.19 149 ARG A C 1
ATOM 1173 O O . ARG A 1 149 ? -17.864 -0.497 15.450 1.00 73.19 149 ARG A O 1
ATOM 1180 N N . GLN A 1 150 ? -16.086 0.865 15.475 1.00 67.44 150 GLN A N 1
ATOM 1181 C CA . GLN A 1 150 ? -16.019 0.919 16.932 1.00 67.44 150 GLN A CA 1
ATOM 1182 C C . GLN A 1 150 ? -16.850 2.071 17.484 1.00 67.44 150 GLN A C 1
ATOM 1184 O O . GLN A 1 150 ? -16.545 3.244 17.279 1.00 67.44 150 GLN A O 1
ATOM 1189 N N . SER A 1 151 ? -17.908 1.725 18.217 1.00 62.78 151 SER A N 1
ATOM 1190 C CA . SER A 1 151 ? -18.713 2.714 18.927 1.00 62.78 151 SER A CA 1
ATOM 1191 C C . SER A 1 151 ? -17.952 3.244 20.146 1.00 62.78 151 SER A C 1
ATOM 1193 O O . SER A 1 151 ? -17.336 2.476 20.879 1.00 62.78 151 SER A O 1
ATOM 1195 N N . THR A 1 152 ? -18.036 4.547 20.409 1.00 66.38 152 THR A N 1
ATOM 1196 C CA . THR A 1 152 ? -17.410 5.198 21.577 1.00 66.38 152 THR A CA 1
ATOM 1197 C C . THR A 1 152 ? -18.201 5.011 22.879 1.00 66.38 152 THR A C 1
ATOM 1199 O O . THR A 1 152 ? -17.917 5.666 23.883 1.00 66.38 152 THR A O 1
ATOM 1202 N N . ARG A 1 153 ? -19.220 4.140 22.880 1.00 68.75 153 ARG A N 1
ATOM 1203 C CA . ARG A 1 153 ? -20.076 3.872 24.037 1.00 68.75 153 ARG A CA 1
ATOM 1204 C C . ARG A 1 153 ? -19.619 2.598 24.742 1.00 68.75 153 ARG A C 1
ATOM 1206 O O . ARG A 1 153 ? -20.116 1.515 24.457 1.00 68.75 153 ARG A O 1
ATOM 1213 N N . PHE A 1 154 ? -18.703 2.755 25.688 1.00 78.44 154 PHE A N 1
ATOM 1214 C CA . PHE A 1 154 ? -18.172 1.646 26.477 1.00 78.44 154 PHE A CA 1
ATOM 1215 C C . PHE A 1 154 ? -19.154 1.216 27.569 1.00 78.44 154 PHE A C 1
ATOM 1217 O O . PHE A 1 154 ? -19.698 2.053 28.292 1.00 78.44 154 PHE A O 1
ATOM 1224 N N . GLN A 1 155 ? -19.368 -0.089 27.716 1.00 79.12 155 GLN A N 1
ATOM 1225 C CA . GLN A 1 155 ? -20.199 -0.647 28.787 1.00 79.12 155 GLN A CA 1
ATOM 1226 C C . GLN A 1 155 ? -19.371 -0.983 30.031 1.00 79.12 155 GLN A C 1
ATOM 1228 O O . GLN A 1 155 ? -19.899 -0.999 31.141 1.00 79.12 155 GLN A O 1
ATOM 1233 N N . ASN A 1 156 ? -18.071 -1.244 29.861 1.00 83.25 156 ASN A N 1
ATOM 1234 C CA . ASN A 1 156 ? -17.160 -1.564 30.955 1.00 83.25 156 ASN A CA 1
ATOM 1235 C C . ASN A 1 156 ? -15.740 -1.009 30.722 1.00 83.25 156 ASN A C 1
ATOM 1237 O O . ASN A 1 156 ? -15.346 -0.665 29.607 1.00 83.25 156 ASN A O 1
ATOM 1241 N N . ALA A 1 157 ? -14.948 -0.948 31.797 1.00 82.00 157 ALA A N 1
ATOM 1242 C CA . ALA A 1 157 ? -13.573 -0.443 31.749 1.00 82.00 157 ALA A CA 1
ATOM 1243 C C . ALA A 1 157 ? -12.633 -1.312 30.890 1.00 82.00 157 ALA A C 1
ATOM 1245 O O . ALA A 1 157 ? -11.684 -0.798 30.303 1.00 82.00 157 ALA A O 1
ATOM 1246 N N . LYS A 1 158 ? -12.903 -2.620 30.785 1.00 83.81 158 LYS A N 1
ATOM 1247 C CA . LYS A 1 158 ? -12.096 -3.557 29.989 1.00 83.81 158 LYS A CA 1
ATOM 1248 C C . LYS A 1 158 ? -12.237 -3.291 28.486 1.00 83.81 158 LYS A C 1
ATOM 1250 O O . LYS A 1 158 ? -11.249 -3.318 27.764 1.00 83.81 158 LYS A O 1
ATOM 1255 N N . GLU A 1 159 ? -13.445 -2.999 28.024 1.00 80.69 159 GLU A N 1
ATOM 1256 C CA . GLU A 1 159 ? -13.770 -2.636 26.645 1.00 80.69 159 GLU A CA 1
ATOM 1257 C C . GLU A 1 159 ? -13.102 -1.311 26.274 1.00 80.69 159 GLU A C 1
ATOM 1259 O O . GLU A 1 159 ? -12.428 -1.233 25.250 1.00 80.69 159 GLU A O 1
ATOM 1264 N N . ALA A 1 160 ? -13.177 -0.314 27.162 1.00 81.81 160 ALA A N 1
ATOM 1265 C CA . ALA A 1 160 ? -12.450 0.943 26.997 1.00 81.81 160 ALA A CA 1
ATOM 1266 C C . ALA A 1 160 ? -10.926 0.724 26.923 1.00 81.81 160 ALA A C 1
ATOM 1268 O O . ALA A 1 160 ? -10.249 1.350 26.110 1.00 81.81 160 ALA A O 1
ATOM 1269 N N . GLN A 1 161 ? -10.373 -0.189 27.729 1.00 82.62 161 GLN A N 1
ATOM 1270 C CA . GLN A 1 161 ? -8.945 -0.516 27.704 1.00 82.62 161 GLN A CA 1
ATOM 1271 C C . GLN A 1 161 ? -8.518 -1.195 26.392 1.00 82.62 161 GLN A C 1
ATOM 1273 O O . GLN A 1 161 ? -7.485 -0.827 25.833 1.00 82.62 161 GLN A O 1
ATOM 1278 N N . ILE A 1 162 ? -9.297 -2.158 25.889 1.00 83.12 162 ILE A N 1
ATOM 1279 C CA . ILE A 1 162 ? -9.032 -2.825 24.601 1.00 83.12 162 ILE A CA 1
ATOM 1280 C C . ILE A 1 162 ? -9.096 -1.806 23.460 1.00 83.12 162 ILE A C 1
ATOM 1282 O O . ILE A 1 162 ? -8.185 -1.748 22.634 1.00 83.12 162 ILE A O 1
ATOM 1286 N N . TRP A 1 163 ? -10.127 -0.960 23.460 1.00 85.94 163 TRP A N 1
ATOM 1287 C CA . TRP A 1 163 ? -10.290 0.117 22.490 1.00 85.94 163 TRP A CA 1
ATOM 1288 C C . TRP A 1 163 ? -9.084 1.069 22.495 1.00 85.94 163 TRP A C 1
ATOM 1290 O O . TRP A 1 163 ? -8.511 1.356 21.446 1.00 85.94 163 TRP A O 1
ATOM 1300 N N . LEU A 1 164 ? -8.629 1.504 23.679 1.00 83.69 164 LEU A N 1
ATOM 1301 C CA . LEU A 1 164 ? -7.458 2.378 23.829 1.00 83.69 164 LEU A CA 1
ATOM 1302 C C . LEU A 1 164 ? -6.164 1.718 23.348 1.00 83.69 164 LEU A C 1
ATOM 1304 O O . LEU A 1 164 ? -5.321 2.389 22.752 1.00 83.69 164 LEU A O 1
ATOM 1308 N N . MET A 1 165 ? -5.991 0.419 23.598 1.00 84.94 165 MET A N 1
ATOM 1309 C CA . MET A 1 165 ? -4.833 -0.330 23.112 1.00 84.94 165 MET A CA 1
ATOM 1310 C C . MET A 1 165 ? -4.809 -0.365 21.582 1.00 84.94 165 MET A C 1
ATOM 1312 O O . MET A 1 165 ? -3.779 -0.069 20.983 1.00 84.94 165 MET A O 1
ATOM 1316 N N . GLN A 1 166 ? -5.947 -0.658 20.951 1.00 83.56 166 GLN A N 1
ATOM 1317 C CA . GLN A 1 166 ? -6.078 -0.663 19.493 1.00 83.56 166 GLN A CA 1
ATOM 1318 C C . GLN A 1 166 ? -5.877 0.733 18.890 1.00 83.56 166 GLN A C 1
ATOM 1320 O O . GLN A 1 166 ? -5.177 0.880 17.892 1.00 83.56 166 GLN A O 1
ATOM 1325 N N . PHE A 1 167 ? -6.426 1.769 19.525 1.00 84.81 167 PHE A N 1
ATOM 1326 C CA . PHE A 1 167 ? -6.214 3.158 19.129 1.00 84.81 167 PHE A CA 1
ATOM 1327 C C . PHE A 1 167 ? -4.729 3.546 19.180 1.00 84.81 167 PHE A C 1
ATOM 1329 O O . PHE A 1 167 ? -4.201 4.115 18.227 1.00 84.81 167 PHE A O 1
ATOM 1336 N N . LYS A 1 168 ? -4.027 3.183 20.261 1.00 86.06 168 LYS A N 1
ATOM 1337 C CA . LYS A 1 168 ? -2.585 3.421 20.402 1.00 86.06 168 LYS A CA 1
ATOM 1338 C C . LYS A 1 168 ? -1.764 2.654 19.364 1.00 86.06 168 LYS A C 1
ATOM 1340 O O . LYS A 1 168 ? -0.748 3.161 18.902 1.00 86.06 168 LYS A O 1
ATOM 1345 N N . GLU A 1 169 ? -2.188 1.454 18.982 1.00 85.56 169 GLU A N 1
ATOM 1346 C CA . GLU A 1 169 ? -1.507 0.697 17.929 1.00 85.56 169 GLU A CA 1
ATOM 1347 C C . GLU A 1 169 ? -1.594 1.413 16.573 1.00 85.56 169 GLU A C 1
ATOM 1349 O O . GLU A 1 169 ? -0.604 1.489 15.843 1.00 85.56 169 GLU A O 1
ATOM 1354 N N . LEU A 1 170 ? -2.745 2.022 16.260 1.00 87.25 170 LEU A N 1
ATOM 1355 C CA . LEU A 1 170 ? -2.889 2.856 15.063 1.00 87.25 170 LEU A CA 1
ATOM 1356 C C . LEU A 1 170 ? -1.951 4.072 15.101 1.00 87.25 170 LEU A C 1
ATOM 1358 O O . LEU A 1 170 ? -1.316 4.369 14.091 1.00 87.25 170 LEU A O 1
ATOM 1362 N N . ASP A 1 171 ? -1.808 4.726 16.257 1.00 87.94 171 ASP A N 1
ATOM 1363 C CA . ASP A 1 171 ? -0.860 5.833 16.463 1.00 87.94 171 ASP A CA 1
ATOM 1364 C C . ASP A 1 171 ? 0.573 5.428 16.113 1.00 87.94 171 ASP A C 1
ATOM 1366 O O . ASP A 1 171 ? 1.235 6.033 15.265 1.00 87.94 171 ASP A O 1
ATOM 1370 N N . ILE A 1 172 ? 1.028 4.340 16.741 1.00 88.00 172 ILE A N 1
ATOM 1371 C CA . ILE A 1 172 ? 2.375 3.804 16.581 1.00 88.00 172 ILE A CA 1
ATOM 1372 C C . ILE A 1 172 ? 2.617 3.472 15.113 1.00 88.00 172 ILE A C 1
ATOM 1374 O O . ILE A 1 172 ? 3.679 3.786 14.575 1.00 88.00 172 ILE A O 1
ATOM 1378 N N . ARG A 1 173 ? 1.635 2.871 14.441 1.00 86.94 173 ARG A N 1
ATOM 1379 C CA . ARG A 1 173 ? 1.720 2.519 13.025 1.00 86.94 173 ARG A CA 1
ATOM 1380 C C . ARG A 1 173 ? 1.882 3.745 12.125 1.00 86.94 173 ARG A C 1
ATOM 1382 O O . ARG A 1 173 ? 2.734 3.725 11.235 1.00 86.94 173 ARG A O 1
ATOM 1389 N N . LEU A 1 174 ? 1.123 4.814 12.366 1.00 89.81 174 LEU A N 1
ATOM 1390 C CA . LEU A 1 174 ? 1.248 6.065 11.612 1.00 89.81 174 LEU A CA 1
ATOM 1391 C C . LEU A 1 174 ? 2.624 6.707 11.826 1.00 89.81 174 LEU A C 1
ATOM 1393 O O . LEU A 1 174 ? 3.309 7.028 10.853 1.00 89.81 174 LEU A O 1
ATOM 1397 N N . VAL A 1 175 ? 3.072 6.823 13.077 1.00 89.81 175 VAL A N 1
ATOM 1398 C CA . VAL A 1 175 ? 4.390 7.390 13.408 1.00 89.81 175 VAL A CA 1
ATOM 1399 C C . VAL A 1 175 ? 5.519 6.569 12.778 1.00 89.81 175 VAL A C 1
ATOM 1401 O O . VAL A 1 175 ? 6.440 7.130 12.184 1.00 89.81 175 VAL A O 1
ATOM 1404 N N . ARG A 1 176 ? 5.441 5.236 12.858 1.00 86.81 176 ARG A N 1
ATOM 1405 C CA . ARG A 1 176 ? 6.449 4.326 12.296 1.00 86.81 176 ARG A CA 1
ATOM 1406 C C . ARG A 1 176 ? 6.562 4.442 10.789 1.00 86.81 176 ARG A C 1
ATOM 1408 O O . ARG A 1 176 ? 7.685 4.456 10.297 1.00 86.81 176 ARG A O 1
ATOM 1415 N N . TRP A 1 177 ? 5.438 4.528 10.072 1.00 89.88 177 TRP A N 1
ATOM 1416 C CA . TRP A 1 177 ? 5.473 4.706 8.622 1.00 89.88 177 TRP A CA 1
ATOM 1417 C C . TRP A 1 177 ? 6.355 5.907 8.278 1.00 89.88 177 TRP A C 1
ATOM 1419 O O . TRP A 1 177 ? 7.354 5.743 7.592 1.00 89.88 177 TRP A O 1
ATOM 1429 N N . ARG A 1 178 ? 6.093 7.072 8.887 1.00 88.69 178 ARG A N 1
ATOM 1430 C CA . ARG A 1 178 ? 6.884 8.290 8.665 1.00 88.69 178 ARG A CA 1
ATOM 1431 C C . ARG A 1 178 ? 8.354 8.147 9.078 1.00 88.69 178 ARG A C 1
ATOM 1433 O O . ARG A 1 178 ? 9.220 8.650 8.371 1.00 88.69 178 ARG A O 1
ATOM 1440 N N . LEU A 1 179 ? 8.634 7.494 10.208 1.00 86.56 179 LEU A N 1
ATOM 1441 C CA . LEU A 1 179 ? 9.990 7.343 10.752 1.00 86.56 179 LEU A CA 1
ATOM 1442 C C . LEU A 1 179 ? 10.886 6.438 9.891 1.00 86.56 179 LEU A C 1
ATOM 1444 O O . LEU A 1 179 ? 12.081 6.691 9.781 1.00 86.56 179 LEU A O 1
ATOM 1448 N N . PHE A 1 180 ? 10.318 5.383 9.304 1.00 85.94 180 PHE A N 1
ATOM 1449 C CA . PHE A 1 180 ? 11.061 4.373 8.545 1.00 85.94 180 PHE A CA 1
ATOM 1450 C C . PHE A 1 180 ? 11.036 4.596 7.029 1.00 85.94 180 PHE A C 1
ATOM 1452 O O . PHE A 1 180 ? 11.424 3.702 6.274 1.00 85.94 180 PHE A O 1
ATOM 1459 N N . LEU A 1 181 ? 10.576 5.760 6.567 1.00 87.19 181 LEU A N 1
ATOM 1460 C CA . LEU A 1 181 ? 10.724 6.149 5.170 1.00 87.19 181 LEU A CA 1
ATOM 1461 C C . LEU A 1 181 ? 12.209 6.437 4.878 1.00 87.19 181 LEU A C 1
ATOM 1463 O O . LEU A 1 181 ? 12.808 7.261 5.574 1.00 87.19 181 LEU A O 1
ATOM 1467 N N . PRO A 1 182 ? 12.818 5.802 3.858 1.00 87.19 182 PRO A N 1
ATOM 1468 C CA . PRO A 1 182 ? 14.164 6.166 3.432 1.00 87.19 182 PRO A CA 1
ATOM 1469 C C . PRO A 1 182 ? 14.227 7.634 3.000 1.00 87.19 182 PRO A C 1
ATOM 1471 O O . PRO A 1 182 ? 13.240 8.200 2.528 1.00 87.19 182 PRO A O 1
ATOM 1474 N N . THR A 1 183 ? 15.403 8.247 3.126 1.00 84.44 183 THR A N 1
ATOM 1475 C CA . THR A 1 183 ? 15.602 9.690 2.904 1.00 84.44 183 THR A CA 1
ATOM 1476 C C . THR A 1 183 ? 15.144 10.157 1.524 1.00 84.44 183 THR A C 1
ATOM 1478 O O . THR A 1 183 ? 14.522 11.209 1.424 1.00 84.44 183 THR A O 1
ATOM 1481 N N . GLN A 1 184 ? 15.360 9.352 0.479 1.00 83.69 184 GLN A N 1
ATOM 1482 C CA . GLN A 1 184 ? 14.925 9.664 -0.889 1.00 83.69 184 GLN A CA 1
ATOM 1483 C C . GLN A 1 184 ? 13.394 9.736 -1.056 1.00 83.69 184 GLN A C 1
ATOM 1485 O O . GLN A 1 184 ? 12.907 10.395 -1.971 1.00 83.69 184 GLN A O 1
ATOM 1490 N N . TRP A 1 185 ? 12.637 9.109 -0.149 1.00 87.94 185 TRP A N 1
ATOM 1491 C CA . TRP A 1 185 ? 11.170 9.069 -0.148 1.00 87.94 185 TRP A CA 1
ATOM 1492 C C . TRP A 1 185 ? 10.548 9.976 0.930 1.00 87.94 185 TRP A C 1
ATOM 1494 O O . TRP A 1 185 ? 9.324 10.079 1.030 1.00 87.94 185 TRP A O 1
ATOM 1504 N N . ALA A 1 186 ? 11.363 10.628 1.767 1.00 86.81 186 ALA A N 1
ATOM 1505 C CA . ALA A 1 186 ? 10.900 11.366 2.944 1.00 86.81 186 ALA A CA 1
ATOM 1506 C C . ALA A 1 186 ? 10.001 12.564 2.598 1.00 86.81 186 ALA A C 1
ATOM 1508 O O . ALA A 1 186 ? 9.111 12.928 3.377 1.00 86.81 186 ALA A O 1
ATOM 1509 N N . GLU A 1 187 ? 10.196 13.164 1.427 1.00 86.94 187 GLU A N 1
ATOM 1510 C CA . GLU A 1 187 ? 9.415 14.299 0.949 1.00 86.94 187 GLU A CA 1
ATOM 1511 C C . GLU A 1 187 ? 8.609 13.927 -0.292 1.00 86.94 187 GLU A C 1
ATOM 1513 O O . GLU A 1 187 ? 9.131 13.334 -1.231 1.00 86.94 187 GLU A O 1
ATOM 1518 N N . ALA A 1 188 ? 7.336 14.327 -0.320 1.00 83.56 188 ALA A N 1
ATOM 1519 C CA . ALA A 1 188 ? 6.473 14.129 -1.487 1.00 83.56 188 ALA A CA 1
ATOM 1520 C C . ALA A 1 188 ? 6.968 14.892 -2.729 1.00 83.56 188 ALA A C 1
ATOM 1522 O O . ALA A 1 188 ? 6.658 14.509 -3.851 1.00 83.56 188 ALA A O 1
ATOM 1523 N N . SER A 1 189 ? 7.725 15.970 -2.513 1.00 82.00 189 SER A N 1
ATOM 1524 C CA . SER A 1 189 ? 8.343 16.808 -3.541 1.00 82.00 189 SER A CA 1
ATOM 1525 C C . SER A 1 189 ? 9.715 16.315 -3.997 1.00 82.00 189 SER A C 1
ATOM 1527 O O . SER A 1 189 ? 10.356 17.008 -4.786 1.00 82.00 189 SER A O 1
ATOM 1529 N N . SER A 1 190 ? 10.183 15.165 -3.497 1.00 79.25 190 SER A N 1
ATOM 1530 C CA . SER A 1 190 ? 11.450 14.582 -3.935 1.00 79.25 190 SER A CA 1
ATOM 1531 C C . SER A 1 190 ? 11.399 14.352 -5.453 1.00 79.25 190 SER A C 1
ATOM 1533 O O . SER A 1 190 ? 10.461 13.700 -5.929 1.00 79.25 190 SER A O 1
ATOM 1535 N N . PRO A 1 191 ? 12.329 14.940 -6.227 1.00 74.00 191 PRO A N 1
ATOM 1536 C CA . PRO A 1 191 ? 12.317 14.811 -7.671 1.00 74.00 191 PRO A CA 1
ATOM 1537 C C . PRO A 1 191 ? 12.685 13.380 -8.069 1.00 74.00 191 PRO A C 1
ATOM 1539 O O . PRO A 1 191 ? 13.690 12.830 -7.624 1.00 74.00 191 PRO A O 1
ATOM 1542 N N . ASP A 1 192 ? 11.866 12.801 -8.935 1.00 73.88 192 ASP A N 1
ATOM 1543 C CA . ASP A 1 192 ? 12.143 11.557 -9.641 1.00 73.88 192 ASP A CA 1
ATOM 1544 C C . ASP A 1 192 ? 13.278 11.754 -10.671 1.00 73.88 192 ASP A C 1
ATOM 1546 O O . ASP A 1 192 ? 13.704 12.880 -10.950 1.00 73.88 192 ASP A O 1
ATOM 1550 N N . ILE A 1 193 ? 13.738 10.669 -11.299 1.00 71.25 193 ILE A N 1
ATOM 1551 C CA . ILE A 1 193 ? 14.764 10.644 -12.356 1.00 71.25 193 ILE A CA 1
ATOM 1552 C C . ILE A 1 193 ? 14.487 11.631 -13.503 1.00 71.25 193 ILE A C 1
ATOM 1554 O O . ILE A 1 193 ? 15.415 12.111 -14.150 1.00 71.25 193 ILE A O 1
ATOM 1558 N N . ASN A 1 194 ? 13.215 11.968 -13.729 1.00 71.81 194 ASN A N 1
ATOM 1559 C CA . ASN A 1 194 ? 12.759 12.893 -14.766 1.00 71.81 194 ASN A CA 1
ATOM 1560 C C . ASN A 1 194 ? 12.635 14.353 -14.282 1.00 71.81 194 ASN A C 1
ATOM 1562 O O . ASN A 1 194 ? 12.153 15.209 -15.023 1.00 71.81 194 ASN A O 1
ATOM 1566 N N . GLY A 1 195 ? 13.007 14.650 -13.033 1.00 73.94 195 GLY A N 1
ATOM 1567 C CA . GLY A 1 195 ? 12.882 15.975 -12.414 1.00 73.94 195 GLY A CA 1
ATOM 1568 C C . GLY A 1 195 ? 11.451 16.377 -12.028 1.00 73.94 195 GLY A C 1
ATOM 1569 O O . GLY A 1 195 ? 11.238 17.501 -11.575 1.00 73.94 195 GLY A O 1
ATOM 1570 N N . GLY A 1 196 ? 10.471 15.486 -12.209 1.00 80.12 196 GLY A N 1
ATOM 1571 C CA . GLY A 1 196 ? 9.088 15.643 -11.740 1.00 80.12 196 GLY A CA 1
ATOM 1572 C C . GLY A 1 196 ? 8.858 14.979 -10.380 1.00 80.12 196 GLY A C 1
ATOM 1573 O O . GLY A 1 196 ? 9.739 14.311 -9.863 1.00 80.12 196 GLY A O 1
ATOM 1574 N N . MET A 1 197 ? 7.671 15.135 -9.791 1.00 84.38 197 MET A N 1
ATOM 1575 C CA . MET A 1 197 ? 7.311 14.406 -8.564 1.00 84.38 197 MET A CA 1
ATOM 1576 C C . MET A 1 197 ? 6.839 12.987 -8.905 1.00 84.38 197 MET A C 1
ATOM 1578 O O . MET A 1 197 ? 6.027 12.830 -9.819 1.00 84.38 197 MET A O 1
ATOM 1582 N N . ASP A 1 198 ? 7.273 11.976 -8.145 1.00 88.00 198 ASP A N 1
ATOM 1583 C CA . ASP A 1 198 ? 6.724 10.618 -8.267 1.00 88.00 198 ASP A CA 1
ATOM 1584 C C . ASP A 1 198 ? 5.240 10.623 -7.832 1.00 88.00 198 ASP A C 1
ATOM 1586 O O . ASP A 1 198 ? 4.934 10.878 -6.659 1.00 88.00 198 ASP A O 1
ATOM 1590 N N . PRO A 1 199 ? 4.288 10.326 -8.738 1.00 90.38 199 PRO A N 1
ATOM 1591 C CA . PRO A 1 199 ? 2.863 10.349 -8.418 1.00 90.38 199 PRO A CA 1
ATOM 1592 C C . PRO A 1 199 ? 2.477 9.325 -7.343 1.00 90.38 199 PRO A C 1
ATOM 1594 O O . PRO A 1 199 ? 1.578 9.590 -6.542 1.00 90.38 199 PRO A O 1
ATOM 1597 N N . ASN A 1 200 ? 3.152 8.173 -7.280 1.00 91.69 200 ASN A N 1
ATOM 1598 C CA . ASN A 1 200 ? 2.899 7.174 -6.246 1.00 91.69 200 ASN A CA 1
ATOM 1599 C C . ASN A 1 200 ? 3.366 7.673 -4.882 1.00 91.69 200 ASN A C 1
ATOM 1601 O O . ASN A 1 200 ? 2.674 7.473 -3.885 1.00 91.69 200 ASN A O 1
ATOM 1605 N N . LEU A 1 201 ? 4.509 8.357 -4.837 1.00 91.75 201 LEU A N 1
ATOM 1606 C CA . LEU A 1 201 ? 5.022 8.942 -3.606 1.00 91.75 201 LEU A CA 1
ATOM 1607 C C . LEU A 1 201 ? 4.098 10.049 -3.086 1.00 91.75 201 LEU A C 1
ATOM 1609 O O . LEU A 1 201 ? 3.758 10.066 -1.902 1.00 91.75 201 LEU A O 1
ATOM 1613 N N . VAL A 1 202 ? 3.629 10.931 -3.973 1.00 92.62 202 VAL A N 1
ATOM 1614 C CA . VAL A 1 202 ? 2.629 11.955 -3.631 1.00 92.62 202 VAL A CA 1
ATOM 1615 C C . VAL A 1 202 ? 1.372 11.304 -3.055 1.00 92.62 202 VAL A C 1
ATOM 1617 O O . VAL A 1 202 ? 0.875 11.732 -2.011 1.00 92.62 202 VAL A O 1
ATOM 1620 N N . LEU A 1 203 ? 0.888 10.232 -3.685 1.00 91.75 203 LEU A N 1
ATOM 1621 C CA . LEU A 1 203 ? -0.275 9.485 -3.215 1.00 91.75 203 LEU A CA 1
ATOM 1622 C C . LEU A 1 203 ? -0.047 8.850 -1.838 1.00 91.75 203 LEU A C 1
ATOM 1624 O O . LEU A 1 203 ? -0.953 8.855 -1.005 1.00 91.75 203 LEU A O 1
ATOM 1628 N N . ALA A 1 204 ? 1.160 8.344 -1.580 1.00 93.25 204 ALA A N 1
ATOM 1629 C CA . ALA A 1 204 ? 1.538 7.765 -0.298 1.00 93.25 204 ALA A CA 1
ATOM 1630 C C . ALA A 1 204 ? 1.456 8.797 0.835 1.00 93.25 204 ALA A C 1
ATOM 1632 O O . ALA A 1 204 ? 0.780 8.572 1.841 1.00 93.25 204 ALA A O 1
ATOM 1633 N N . HIS A 1 205 ? 2.075 9.967 0.650 1.00 93.75 205 HIS A N 1
ATOM 1634 C CA . HIS A 1 205 ? 2.019 11.048 1.640 1.00 93.75 205 HIS A CA 1
ATOM 1635 C C . HIS A 1 205 ? 0.602 11.600 1.804 1.00 93.75 205 HIS A C 1
ATOM 1637 O O . HIS A 1 205 ? 0.187 11.883 2.927 1.00 93.75 205 HIS A O 1
ATOM 1643 N N . LEU A 1 206 ? -0.177 11.702 0.723 1.00 93.50 206 LEU A N 1
ATOM 1644 C CA . LEU A 1 206 ? -1.582 12.108 0.795 1.00 93.50 206 LEU A CA 1
ATOM 1645 C C . LEU A 1 206 ? -2.411 11.134 1.643 1.00 93.50 206 LEU A C 1
ATOM 1647 O O . LEU A 1 206 ? -3.140 11.570 2.534 1.00 93.50 206 LEU A O 1
ATOM 1651 N N . ALA A 1 207 ? -2.280 9.828 1.400 1.00 91.69 207 ALA A N 1
ATOM 1652 C CA . ALA A 1 207 ? -2.984 8.797 2.157 1.00 91.69 207 ALA A CA 1
ATOM 1653 C C . ALA A 1 207 ? -2.588 8.813 3.641 1.00 91.69 207 ALA A C 1
ATOM 1655 O O . ALA A 1 207 ? -3.456 8.796 4.516 1.00 91.69 207 ALA A O 1
ATOM 1656 N N . HIS A 1 208 ? -1.290 8.932 3.932 1.00 93.31 208 HIS A N 1
ATOM 1657 C CA . HIS A 1 208 ? -0.789 9.052 5.298 1.00 93.31 208 HIS A CA 1
ATOM 1658 C C . HIS A 1 208 ? -1.344 10.298 6.007 1.00 93.31 208 HIS A C 1
ATOM 1660 O O . HIS A 1 208 ? -1.872 10.199 7.115 1.00 93.31 208 HIS A O 1
ATOM 1666 N N . ASN A 1 209 ? -1.305 11.462 5.355 1.00 93.88 209 ASN A N 1
ATOM 1667 C CA . ASN A 1 209 ? -1.835 12.706 5.912 1.00 93.88 209 ASN A CA 1
ATOM 1668 C C . ASN A 1 209 ? -3.346 12.624 6.163 1.00 93.88 209 ASN A C 1
ATOM 1670 O O . ASN A 1 209 ? -3.823 13.079 7.204 1.00 93.88 209 ASN A O 1
ATOM 1674 N N . ALA A 1 210 ? -4.102 12.008 5.251 1.00 91.69 210 ALA A N 1
ATOM 1675 C CA . ALA A 1 210 ? -5.529 11.762 5.437 1.00 91.69 210 ALA A CA 1
ATOM 1676 C C . ALA A 1 210 ? -5.802 10.850 6.648 1.00 91.69 210 ALA A C 1
ATOM 1678 O O . ALA A 1 210 ? -6.754 11.091 7.400 1.00 91.69 210 ALA A O 1
ATOM 1679 N N . ALA A 1 211 ? -4.951 9.846 6.881 1.00 90.31 211 ALA A N 1
ATOM 1680 C CA . ALA A 1 211 ? -5.053 8.956 8.035 1.00 90.31 211 ALA A CA 1
ATOM 1681 C C . ALA A 1 211 ? -4.783 9.716 9.343 1.00 90.31 211 ALA A C 1
ATOM 1683 O O . ALA A 1 211 ? -5.598 9.665 10.264 1.00 90.31 211 ALA A O 1
ATOM 1684 N N . CYS A 1 212 ? -3.705 10.505 9.395 1.00 91.44 212 CYS A N 1
ATOM 1685 C CA . CYS A 1 212 ? -3.364 11.360 10.536 1.00 91.44 212 CYS A CA 1
ATOM 1686 C C . CYS A 1 212 ? -4.463 12.389 10.843 1.00 91.44 212 CYS A C 1
ATOM 1688 O O . CYS A 1 212 ? -4.823 12.610 12.001 1.00 91.44 212 CYS A O 1
ATOM 1690 N N . PHE A 1 213 ? -5.048 13.000 9.814 1.00 89.88 213 PHE A N 1
ATOM 1691 C CA . PHE A 1 213 ? -6.160 13.933 9.983 1.00 89.88 213 PHE A CA 1
ATOM 1692 C C . PHE A 1 213 ? -7.414 13.251 10.543 1.00 89.88 213 PHE A C 1
ATOM 1694 O O . PHE A 1 213 ? -8.050 13.767 11.463 1.00 89.88 213 PHE A O 1
ATOM 1701 N N . SER A 1 214 ? -7.756 12.071 10.020 1.00 85.38 214 SER A N 1
ATOM 1702 C CA . SER A 1 214 ? -8.885 11.275 10.515 1.00 85.38 214 SER A CA 1
ATOM 1703 C C . SER A 1 214 ? -8.678 10.866 11.974 1.00 85.38 214 SER A C 1
ATOM 1705 O O . SER A 1 214 ? -9.589 10.989 12.786 1.00 85.38 214 SER A O 1
ATOM 1707 N N . TYR A 1 215 ? -7.459 10.466 12.327 1.00 85.44 215 TYR A N 1
ATOM 1708 C CA . TYR A 1 215 ? -7.073 10.096 13.684 1.00 85.44 215 TYR A CA 1
ATOM 1709 C C . TYR A 1 215 ? -7.148 11.279 14.670 1.00 85.44 215 TYR A C 1
ATOM 1711 O O . TYR A 1 215 ? -7.789 11.183 15.720 1.00 85.44 215 TYR A O 1
ATOM 1719 N N . THR A 1 216 ? -6.580 12.434 14.312 1.00 82.81 216 THR A N 1
ATOM 1720 C CA . THR A 1 216 ? -6.554 13.631 15.178 1.00 82.81 216 THR A CA 1
ATOM 1721 C C . THR A 1 216 ? -7.928 14.259 15.396 1.00 82.81 216 THR A C 1
ATOM 1723 O O . THR A 1 216 ? -8.199 14.764 16.484 1.00 82.81 216 THR A O 1
ATOM 1726 N N . LYS A 1 217 ? -8.835 14.206 14.413 1.00 78.75 217 LYS A N 1
ATOM 1727 C CA . LYS A 1 217 ? -10.197 14.748 14.558 1.00 78.75 217 LYS A CA 1
ATOM 1728 C C . LYS A 1 217 ? -11.054 14.020 15.589 1.00 78.75 217 LYS A C 1
ATOM 1730 O O . LYS A 1 217 ? -11.963 14.629 16.152 1.00 78.75 217 LYS A O 1
ATOM 1735 N N . VAL A 1 218 ? -10.799 12.738 15.834 1.00 70.12 218 VAL A N 1
ATOM 1736 C CA . VAL A 1 218 ? -11.618 11.934 16.753 1.00 70.12 218 VAL A CA 1
ATOM 1737 C C . VAL A 1 218 ? -11.163 12.099 18.209 1.00 70.12 218 VAL A C 1
ATOM 1739 O O . VAL A 1 218 ? -11.980 11.995 19.126 1.00 70.12 218 VAL A O 1
ATOM 1742 N N . TRP A 1 219 ? -9.897 12.465 18.435 1.00 66.94 219 TRP A N 1
ATOM 1743 C CA . TRP A 1 219 ? -9.313 12.633 19.770 1.00 66.94 219 TRP A CA 1
ATOM 1744 C C . TRP A 1 219 ? -10.068 13.621 20.689 1.00 66.94 219 TRP A C 1
ATOM 1746 O O . TRP A 1 219 ? -10.412 13.235 21.811 1.00 66.94 219 TRP A O 1
ATOM 1756 N N . PRO A 1 220 ? -10.440 14.845 20.254 1.00 65.25 220 PRO A N 1
ATOM 1757 C CA . PRO A 1 220 ? -11.195 15.774 21.101 1.00 65.25 220 PRO A CA 1
ATOM 1758 C C . PRO A 1 220 ? -12.590 15.259 21.483 1.00 65.25 220 PRO A C 1
ATOM 1760 O O . PRO A 1 220 ? -13.090 15.554 22.570 1.00 65.25 220 PRO A O 1
ATOM 1763 N N . THR A 1 221 ? -13.225 14.485 20.600 1.00 63.22 221 THR A N 1
ATOM 1764 C CA . THR A 1 221 ? -14.551 13.894 20.831 1.00 63.22 221 THR A CA 1
ATOM 1765 C C . THR A 1 221 ? -14.475 12.794 21.890 1.00 63.22 221 THR A C 1
ATOM 1767 O O . THR A 1 221 ? -15.299 12.760 22.801 1.00 63.22 221 THR A O 1
ATOM 1770 N N . LEU A 1 222 ? -13.434 11.959 21.843 1.00 61.97 222 LEU A N 1
ATOM 1771 C CA . LEU A 1 222 ? -13.170 10.924 22.848 1.00 61.97 222 LEU A CA 1
ATOM 1772 C C . LEU A 1 222 ? -12.839 11.511 24.217 1.00 61.97 222 LEU A C 1
ATOM 1774 O O . LEU A 1 222 ? -13.340 11.026 25.229 1.00 61.97 222 LEU A O 1
ATOM 1778 N N . GLN A 1 223 ? -12.048 12.587 24.260 1.00 60.47 223 GLN A N 1
ATOM 1779 C CA . GLN A 1 223 ? -11.706 13.253 25.515 1.00 60.47 223 GLN A CA 1
ATOM 1780 C C . GLN A 1 223 ? -12.969 13.751 26.235 1.00 60.47 223 GLN A C 1
ATOM 1782 O O . GLN A 1 223 ? -13.074 13.608 27.449 1.00 60.47 223 GLN A O 1
ATOM 1787 N N . ARG A 1 224 ? -13.972 14.246 25.498 1.00 58.69 224 ARG A N 1
ATOM 1788 C CA . ARG A 1 224 ? -15.274 14.638 26.065 1.00 58.69 224 ARG A CA 1
ATOM 1789 C C . ARG A 1 224 ? -16.101 13.442 26.544 1.00 58.69 224 ARG A C 1
ATOM 1791 O O . ARG A 1 224 ? -16.687 13.525 27.616 1.00 58.69 224 ARG A O 1
ATOM 1798 N N . SER A 1 225 ? -16.131 12.336 25.800 1.00 55.06 225 S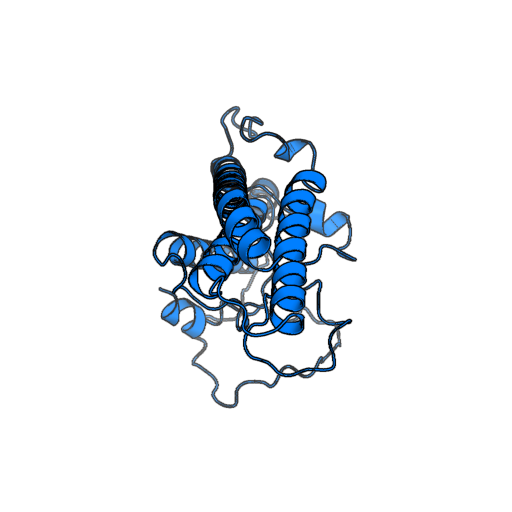ER A N 1
ATOM 1799 C CA . SER A 1 225 ? -16.884 11.130 26.181 1.00 55.06 225 SER A CA 1
ATOM 1800 C C . SER A 1 225 ? -16.283 10.387 27.379 1.00 55.06 225 SER A C 1
ATOM 1802 O O . SER A 1 225 ? -17.026 9.926 28.240 1.00 55.06 225 SER A O 1
ATOM 1804 N N . CYS A 1 226 ? -14.955 10.315 27.490 1.00 52.09 226 CYS A N 1
ATOM 1805 C CA . CYS A 1 226 ? -14.281 9.696 28.635 1.00 52.09 226 CYS A CA 1
ATOM 1806 C C . CYS A 1 226 ? -14.340 10.570 29.899 1.00 52.09 226 CYS A C 1
ATOM 1808 O O . CYS A 1 226 ? -14.375 10.041 31.006 1.00 52.09 226 CYS A O 1
ATOM 1810 N N . LEU A 1 227 ? -14.396 11.901 29.755 1.00 48.62 227 LEU A N 1
ATOM 1811 C CA . LEU A 1 227 ? -14.596 12.820 30.884 1.00 48.62 227 LEU A CA 1
ATOM 1812 C C . LEU A 1 227 ? -16.018 12.770 31.467 1.00 48.62 227 LEU A C 1
ATOM 1814 O O . LEU A 1 227 ? -16.206 13.207 32.596 1.00 48.62 227 LEU A O 1
ATOM 1818 N N . LEU A 1 228 ? -16.998 12.210 30.747 1.00 45.38 228 LEU A N 1
ATOM 1819 C CA . LEU A 1 228 ? -18.358 11.982 31.259 1.00 45.38 228 LEU A CA 1
ATOM 1820 C C . LEU A 1 228 ? -18.474 10.736 32.161 1.00 45.38 228 LEU A C 1
ATOM 1822 O O . LEU A 1 228 ? -19.540 10.493 32.716 1.00 45.38 228 LEU A O 1
ATOM 1826 N N . TYR A 1 229 ? -17.392 9.966 32.321 1.00 42.59 229 TYR A N 1
ATOM 1827 C CA . TYR A 1 229 ? -17.299 8.801 33.213 1.00 42.59 229 TYR A CA 1
ATOM 1828 C C . TYR A 1 229 ? -16.394 9.053 34.439 1.00 42.59 229 TYR A C 1
ATOM 1830 O O . TYR A 1 229 ? -15.809 8.114 34.983 1.00 42.59 229 TYR A O 1
ATOM 1838 N N . ARG A 1 230 ? -16.255 10.314 34.871 1.00 42.34 230 ARG A N 1
ATOM 1839 C CA . ARG A 1 230 ? -15.678 10.673 36.176 1.00 42.34 230 ARG A CA 1
ATOM 1840 C C . ARG A 1 230 ? -16.745 11.159 37.140 1.00 42.34 230 ARG A C 1
ATOM 1842 O O . ARG A 1 230 ? -17.592 11.964 36.701 1.00 42.34 230 ARG A O 1
#

Secondary structure (DSSP, 8-state):
-HHHHHHTTTTBPPP-S----------SS-----SPPPSSHHHHHHHHHHHHHHHHHHHHHSTTTS--GGG-B-BPPB-HHHHHTT-----PBTT-S-SSS--S---S---------S--HHHHHTB-HHHHHHHHHHHHHHHHHHHHH--S--SSHHHHHHHHHHHHHHHHHHHHHHHTS-GGGSSTTPBPTTSSB-HHHHHHHHHHHHHHHHHHHHHHHHHHHHHTT-

InterPro domains:
  IPR007219 Xylanolytic transcriptional activator, regulatory domain [PF04082] (28-178)
  IPR050815 Transcription factor, fungi [PTHR47338] (2-212)

Radius of gyration: 19.29 Å; chains: 1; bounding box: 38×45×54 Å

Sequence (230 aa):
MARTVEQMQLSVEGTDGTQEEHSYKRPTVSRTTFLNAPATWIESEERRRIFWTVFLMDRFCSVATGLTNADVHRRLPCEGALWEAGKPVRTPFFGVASRTSAAVVDTESTITTTERQTTDNEEVQCMGGFAFSIEAMENLNLVTTFFLRQSTRFQNAKEAQIWLMQFKELDIRLVRWRLFLPTQWAEASSPDINGGMDPNLVLAHLAHNAACFSYTKVWPTLQRSCLLYR